Protein AF-A0A6V8KX46-F1 (afdb_monomer)

Radius of gyration: 20.37 Å; Cα contacts (8 Å, |Δi|>4): 331; chains: 1; bounding box: 52×38×57 Å

InterPro domains:
  IPR014729 Rossmann-like alpha/beta/alpha sandwich fold [G3DSA:3.40.50.620] (132-213)
  IPR015947 PUA-like superfamily [SSF88697] (14-119)
  IPR025980 ATP-sulfurylase PUA-like domain [PF14306] (19-111)
  IPR050512 Sulfate Adenylyltransferase/APS Kinase [PTHR42700] (22-182)

Structure (mmCIF, N/CA/C/O backbone):
data_AF-A0A6V8KX46-F1
#
_entry.id   AF-A0A6V8KX46-F1
#
loop_
_atom_site.group_PDB
_atom_site.id
_atom_site.type_symbol
_atom_site.label_atom_id
_atom_site.label_alt_id
_atom_site.label_comp_id
_atom_site.label_asym_id
_atom_site.label_entity_id
_atom_site.label_seq_id
_atom_site.pdbx_PDB_ins_code
_atom_site.Cartn_x
_atom_site.Cartn_y
_atom_site.Cartn_z
_atom_site.occupancy
_atom_site.B_iso_or_equiv
_atom_site.auth_seq_id
_atom_site.auth_comp_id
_atom_site.auth_asym_id
_atom_site.auth_atom_id
_atom_site.pdbx_PDB_model_num
ATOM 1 N N . MET A 1 1 ? -14.031 1.109 -13.556 1.00 29.22 1 MET A N 1
ATOM 2 C CA . MET A 1 1 ? -13.919 0.649 -14.955 1.00 29.22 1 MET A CA 1
ATOM 3 C C . MET A 1 1 ? -12.526 0.076 -15.101 1.00 29.22 1 MET A C 1
ATOM 5 O O . MET A 1 1 ? -11.571 0.821 -14.948 1.00 29.22 1 MET A O 1
ATOM 9 N N . SER A 1 2 ? -12.410 -1.247 -15.226 1.00 35.91 2 SER A N 1
ATOM 10 C CA . SER A 1 2 ? -11.119 -1.909 -15.425 1.00 35.91 2 SER A CA 1
ATOM 11 C C . SER A 1 2 ? -10.604 -1.478 -16.797 1.00 35.91 2 SER A C 1
ATOM 13 O O . SER A 1 2 ? -11.217 -1.823 -17.806 1.00 35.91 2 SER A O 1
ATOM 15 N N . ASN A 1 3 ? -9.550 -0.658 -16.841 1.00 37.56 3 ASN A N 1
ATOM 16 C CA . ASN A 1 3 ? -8.782 -0.487 -18.069 1.00 37.56 3 ASN A CA 1
ATOM 17 C C . ASN A 1 3 ? -8.161 -1.855 -18.349 1.00 37.56 3 ASN A C 1
ATOM 19 O O . ASN A 1 3 ? -7.174 -2.232 -17.721 1.00 37.56 3 ASN A O 1
ATOM 23 N N . GLY A 1 4 ? -8.836 -2.622 -19.206 1.00 45.81 4 GLY A N 1
ATOM 24 C CA . GLY A 1 4 ? -8.504 -3.983 -19.602 1.00 45.81 4 GLY A CA 1
ATOM 25 C C . GLY A 1 4 ? -7.221 -4.026 -20.416 1.00 45.81 4 GLY A C 1
ATOM 26 O O . GLY A 1 4 ? -7.241 -4.311 -21.608 1.00 45.81 4 GLY A O 1
ATOM 27 N N . TRP A 1 5 ? -6.105 -3.736 -19.760 1.00 56.47 5 TRP A N 1
ATOM 28 C CA . TRP A 1 5 ? -4.790 -4.072 -20.253 1.00 56.47 5 TRP A CA 1
ATOM 29 C C . TRP A 1 5 ? -4.598 -5.579 -20.060 1.00 56.47 5 TRP A C 1
ATOM 31 O O . TRP A 1 5 ? -4.270 -6.048 -18.968 1.00 56.47 5 TRP A O 1
ATOM 41 N N . VAL A 1 6 ? -4.811 -6.349 -21.125 1.00 57.72 6 VAL A N 1
ATOM 42 C CA . VAL A 1 6 ? -4.455 -7.771 -21.185 1.00 57.72 6 VAL A CA 1
ATOM 43 C C . VAL A 1 6 ? -3.181 -7.873 -22.014 1.00 57.72 6 VAL A C 1
ATOM 45 O O . VAL A 1 6 ? -3.217 -7.693 -23.228 1.00 57.72 6 VAL A O 1
ATOM 48 N N . LEU A 1 7 ? -2.047 -8.115 -21.354 1.00 65.06 7 LEU A N 1
ATOM 49 C CA . LEU A 1 7 ? -0.850 -8.558 -22.068 1.00 65.06 7 LEU A CA 1
ATOM 50 C C . LEU A 1 7 ? -1.070 -10.014 -22.478 1.00 65.06 7 LEU A C 1
ATOM 52 O O . LEU A 1 7 ? -1.510 -10.787 -21.624 1.00 65.06 7 LEU A O 1
ATOM 56 N N . PRO A 1 8 ? -0.772 -10.394 -23.731 1.00 73.06 8 PRO A N 1
ATOM 57 C CA . PRO A 1 8 ? -0.704 -11.799 -24.111 1.00 73.06 8 PRO A CA 1
ATOM 58 C C . PRO A 1 8 ? 0.225 -12.565 -23.161 1.00 73.06 8 PRO A C 1
ATOM 60 O O . PRO A 1 8 ? 1.258 -12.034 -22.753 1.00 73.06 8 PRO A O 1
ATOM 63 N N . ASP A 1 9 ? -0.105 -13.817 -22.839 1.00 71.38 9 ASP A N 1
ATOM 64 C CA . ASP A 1 9 ? 0.721 -14.660 -21.956 1.00 71.38 9 ASP A CA 1
ATOM 65 C C . ASP A 1 9 ? 2.167 -14.805 -22.463 1.00 71.38 9 ASP A C 1
ATOM 67 O O . ASP A 1 9 ? 3.096 -14.956 -21.673 1.00 71.38 9 ASP A O 1
ATOM 71 N N . GLU A 1 10 ? 2.363 -14.712 -23.781 1.00 72.12 10 GLU A N 1
ATOM 72 C CA . GLU A 1 10 ? 3.672 -14.702 -24.444 1.00 72.12 10 GLU A CA 1
ATOM 73 C C . GLU A 1 10 ? 4.528 -13.509 -23.994 1.00 72.12 10 GLU A C 1
ATOM 75 O O . GLU A 1 10 ? 5.682 -13.687 -23.620 1.00 72.12 10 GLU A O 1
ATOM 80 N N . VAL A 1 11 ? 3.935 -12.314 -23.906 1.00 77.44 11 VAL A N 1
ATOM 81 C CA . VAL A 1 11 ? 4.629 -11.108 -23.429 1.00 77.44 11 VAL A CA 1
ATOM 82 C C . VAL A 1 11 ? 5.050 -11.255 -21.970 1.00 77.44 11 VAL A C 1
ATOM 84 O O . VAL A 1 11 ? 6.136 -10.837 -21.587 1.00 77.44 11 VAL A O 1
ATOM 87 N N . LEU A 1 12 ? 4.205 -11.864 -21.136 1.00 79.12 12 LEU A N 1
ATOM 88 C CA . LEU A 1 12 ? 4.521 -12.074 -19.721 1.00 79.12 12 LEU A CA 1
ATOM 89 C C . LEU A 1 12 ? 5.607 -13.129 -19.510 1.00 79.12 12 LEU A C 1
ATOM 91 O O . LEU A 1 12 ? 6.319 -13.064 -18.512 1.00 79.12 12 LEU A O 1
ATOM 95 N N . ARG A 1 13 ? 5.720 -14.099 -20.422 1.00 80.06 13 ARG A N 1
ATOM 96 C CA . ARG A 1 13 ? 6.749 -15.140 -20.371 1.00 80.06 13 ARG A CA 1
ATOM 97 C C . ARG A 1 13 ? 8.140 -14.582 -20.656 1.00 80.06 13 ARG A C 1
ATOM 99 O O . ARG A 1 13 ? 9.089 -15.001 -19.999 1.00 80.06 13 ARG A O 1
ATOM 106 N N . ASP A 1 14 ? 8.236 -13.664 -21.611 1.00 85.31 14 ASP A N 1
ATOM 107 C CA . ASP A 1 14 ? 9.514 -13.108 -22.065 1.00 85.31 14 ASP A CA 1
ATOM 108 C C . ASP A 1 14 ? 9.900 -11.816 -21.321 1.00 85.31 14 ASP A C 1
ATOM 110 O O . ASP A 1 14 ? 11.019 -11.318 -21.462 1.00 85.31 14 ASP A O 1
ATOM 114 N N . ALA A 1 15 ? 8.990 -11.277 -20.505 1.00 89.81 15 ALA A N 1
ATOM 115 C CA . ALA A 1 15 ? 9.232 -10.099 -19.688 1.00 89.81 15 ALA A CA 1
ATOM 116 C C . ALA A 1 15 ? 10.314 -10.347 -18.616 1.00 89.81 15 ALA A C 1
ATOM 118 O O . ALA A 1 15 ? 10.350 -11.418 -17.998 1.00 89.81 15 ALA A O 1
ATOM 119 N N . PRO A 1 16 ? 11.161 -9.344 -18.31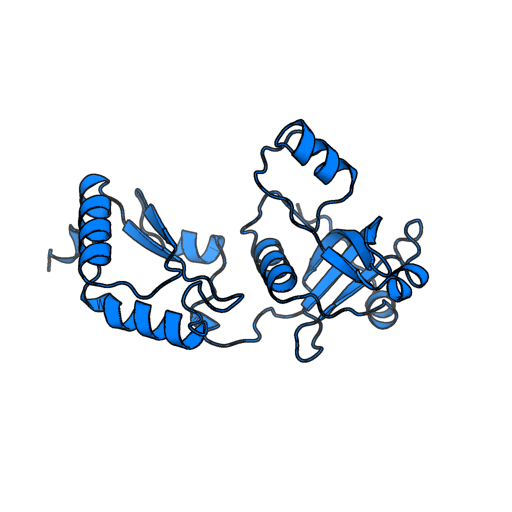3 1.00 94.38 16 PRO A N 1
ATOM 120 C CA . PRO A 1 16 ? 12.062 -9.418 -17.171 1.00 94.38 16 PRO A CA 1
ATOM 121 C C . PRO A 1 16 ? 11.279 -9.645 -15.871 1.00 94.38 16 PRO A C 1
ATOM 123 O O . PRO A 1 16 ? 10.188 -9.102 -15.678 1.00 94.38 16 PRO A O 1
ATOM 126 N N . ALA A 1 17 ? 11.865 -10.419 -14.958 1.00 94.25 17 ALA A N 1
ATOM 127 C CA . ALA A 1 17 ? 11.306 -10.690 -13.640 1.00 94.25 17 ALA A CA 1
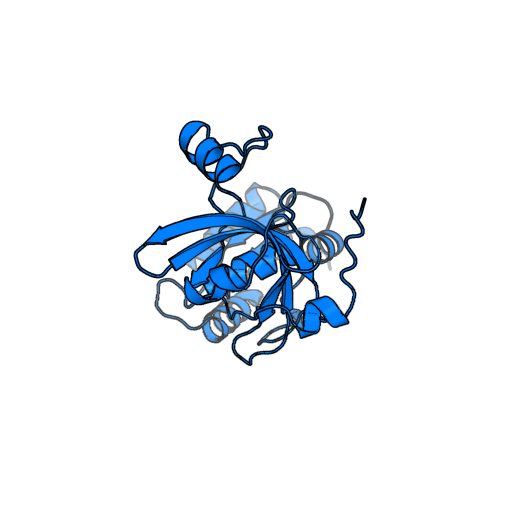ATOM 128 C C . ALA A 1 17 ? 12.178 -10.084 -12.534 1.00 94.25 17 ALA A C 1
ATOM 130 O O . ALA A 1 17 ? 13.407 -10.105 -12.604 1.00 94.25 17 ALA A O 1
ATOM 131 N N . TYR A 1 18 ? 11.534 -9.567 -11.491 1.00 96.56 18 TYR A N 1
ATOM 132 C CA . TYR A 1 18 ? 12.192 -8.990 -10.325 1.00 96.56 18 TYR A CA 1
ATOM 133 C C . TYR A 1 18 ? 11.477 -9.409 -9.041 1.00 96.56 18 TYR A C 1
ATOM 135 O O . TYR A 1 18 ? 10.248 -9.458 -8.988 1.00 96.56 18 TYR A O 1
ATOM 143 N N . THR A 1 19 ? 12.247 -9.695 -7.995 1.00 95.62 19 THR A N 1
ATOM 144 C CA . THR A 1 19 ? 11.736 -9.868 -6.631 1.00 95.62 19 THR A CA 1
ATOM 145 C C . THR A 1 19 ? 11.939 -8.554 -5.872 1.00 95.62 19 THR A C 1
ATOM 147 O O . THR A 1 19 ? 13.088 -8.199 -5.587 1.00 95.62 19 THR A O 1
ATOM 150 N N . PRO A 1 20 ? 10.870 -7.799 -5.556 1.00 95.25 20 PRO A N 1
ATOM 151 C CA . PRO A 1 20 ? 10.993 -6.547 -4.819 1.00 95.25 20 PRO A CA 1
ATOM 152 C C . PRO A 1 20 ? 11.462 -6.753 -3.377 1.00 95.25 20 PRO A C 1
ATOM 154 O O . PRO A 1 20 ? 11.395 -7.848 -2.816 1.00 95.25 20 PRO A O 1
ATOM 157 N N . ARG A 1 21 ? 11.920 -5.671 -2.743 1.00 93.38 21 ARG A N 1
ATOM 158 C CA . ARG A 1 21 ? 12.240 -5.673 -1.307 1.00 93.38 21 ARG A CA 1
ATOM 159 C C . ARG A 1 21 ? 10.968 -5.858 -0.478 1.00 93.38 21 ARG A C 1
ATOM 161 O O . ARG A 1 21 ? 9.874 -5.566 -0.950 1.00 93.38 21 ARG A O 1
ATOM 168 N N . ALA A 1 22 ? 11.109 -6.279 0.780 1.00 89.56 22 ALA A N 1
ATOM 169 C CA . ALA A 1 22 ? 9.971 -6.587 1.652 1.00 89.56 22 ALA A CA 1
ATOM 170 C C . ALA A 1 22 ? 8.945 -5.440 1.748 1.00 89.56 22 ALA A C 1
ATOM 172 O O . ALA A 1 22 ? 7.747 -5.673 1.592 1.00 89.56 22 ALA A O 1
ATOM 173 N N . TYR A 1 23 ? 9.396 -4.194 1.913 1.00 90.69 23 TYR A N 1
ATOM 174 C CA . TYR A 1 23 ? 8.490 -3.043 1.923 1.00 90.69 23 TYR A CA 1
ATOM 175 C C . TYR A 1 23 ? 7.847 -2.752 0.550 1.00 90.69 23 TYR A C 1
ATOM 177 O O . TYR A 1 23 ? 6.684 -2.367 0.499 1.00 90.69 23 TYR A O 1
ATOM 185 N N . GLU A 1 24 ? 8.553 -2.981 -0.564 1.00 95.44 24 GLU A N 1
ATOM 186 C CA . GLU A 1 24 ? 8.010 -2.798 -1.923 1.00 95.44 24 GLU A CA 1
ATOM 187 C C . GLU A 1 24 ? 6.965 -3.875 -2.244 1.00 95.44 24 GLU A C 1
ATOM 189 O O . GLU A 1 24 ? 5.957 -3.598 -2.891 1.00 95.44 24 GLU A O 1
ATOM 194 N N . LEU A 1 25 ? 7.175 -5.101 -1.754 1.00 92.75 25 LEU A N 1
ATOM 195 C CA . LEU A 1 25 ? 6.182 -6.174 -1.788 1.00 92.75 25 LEU A CA 1
ATOM 196 C C . LEU A 1 25 ? 4.954 -5.831 -0.937 1.00 92.75 25 LEU A C 1
ATOM 198 O O . LEU A 1 25 ? 3.830 -6.095 -1.355 1.00 92.75 25 LEU A O 1
ATOM 202 N N . ALA A 1 26 ? 5.138 -5.205 0.226 1.00 91.69 26 ALA A N 1
ATOM 203 C CA . ALA A 1 26 ? 4.019 -4.740 1.040 1.00 91.69 26 ALA A CA 1
ATOM 204 C C . ALA A 1 26 ? 3.216 -3.635 0.337 1.00 91.69 26 ALA A C 1
ATOM 206 O O . ALA A 1 26 ? 1.986 -3.691 0.316 1.00 91.69 26 ALA A O 1
ATOM 207 N N . ASP A 1 27 ? 3.890 -2.674 -0.299 1.00 95.62 27 ASP A N 1
ATOM 208 C CA . ASP A 1 27 ? 3.236 -1.662 -1.133 1.00 95.62 27 ASP A CA 1
ATOM 209 C C . ASP A 1 27 ? 2.494 -2.300 -2.315 1.00 95.62 27 ASP A C 1
ATOM 211 O O . ASP A 1 27 ? 1.353 -1.928 -2.602 1.00 95.62 27 ASP A O 1
ATOM 215 N N . LEU A 1 28 ? 3.086 -3.316 -2.954 1.00 94.94 28 LEU A N 1
ATOM 216 C CA . LEU A 1 28 ? 2.425 -4.106 -3.990 1.00 94.94 28 LEU A CA 1
ATOM 217 C C . LEU A 1 28 ? 1.145 -4.774 -3.463 1.00 94.94 28 LEU A C 1
ATOM 219 O O . LEU A 1 28 ? 0.101 -4.684 -4.107 1.00 94.94 28 LEU A O 1
ATOM 223 N N . GLU A 1 29 ? 1.180 -5.411 -2.290 1.00 92.06 29 GLU A N 1
ATOM 224 C CA . GLU A 1 29 ? -0.011 -6.004 -1.664 1.00 92.06 29 GLU A CA 1
ATOM 225 C C . GLU A 1 29 ? -1.106 -4.953 -1.389 1.00 92.06 29 GLU A C 1
ATOM 227 O O . GLU A 1 29 ? -2.297 -5.209 -1.606 1.00 92.06 29 GLU A O 1
ATOM 232 N N . LEU A 1 30 ? -0.727 -3.750 -0.946 1.00 93.94 30 LEU A N 1
ATOM 233 C CA . LEU A 1 30 ? -1.660 -2.654 -0.664 1.00 93.94 30 LEU A CA 1
ATOM 234 C C . LEU A 1 30 ? -2.264 -2.045 -1.939 1.00 93.94 30 LEU A C 1
ATOM 236 O O . LEU A 1 30 ? -3.460 -1.736 -1.956 1.00 93.94 30 LEU A O 1
ATOM 240 N N . LEU A 1 31 ? -1.491 -1.949 -3.024 1.00 95.56 31 LEU A N 1
ATOM 241 C CA . LEU A 1 31 ? -1.998 -1.604 -4.357 1.00 95.56 31 LEU A CA 1
ATOM 242 C C . LEU A 1 31 ? -3.003 -2.655 -4.842 1.00 95.56 31 LEU A C 1
ATOM 244 O O . LEU A 1 31 ? -4.145 -2.336 -5.172 1.00 95.56 31 LEU A O 1
ATOM 248 N N . LEU A 1 32 ? -2.606 -3.928 -4.823 1.00 92.94 32 LEU A N 1
ATOM 249 C CA . LEU A 1 32 ? -3.396 -5.037 -5.358 1.00 92.94 32 LEU A CA 1
ATOM 250 C C . LEU A 1 32 ? -4.655 -5.366 -4.541 1.00 92.94 32 LEU A C 1
ATOM 252 O O . LEU A 1 32 ? -5.563 -6.023 -5.057 1.00 92.94 32 LEU A O 1
ATOM 256 N N . SER A 1 33 ? -4.697 -4.985 -3.264 1.00 92.00 33 SER A N 1
ATOM 257 C CA . SER A 1 33 ? -5.885 -5.111 -2.411 1.00 92.00 33 SER A CA 1
ATOM 258 C C . SER A 1 33 ? -6.821 -3.904 -2.510 1.00 92.00 33 SER A C 1
ATOM 260 O O . SER A 1 33 ? -7.937 -3.971 -2.006 1.00 92.00 33 SER A O 1
ATOM 262 N N . GLY A 1 34 ? -6.392 -2.806 -3.142 1.00 93.25 34 GLY A N 1
ATOM 263 C CA . GLY A 1 34 ? -7.147 -1.554 -3.205 1.00 93.25 34 GLY A CA 1
ATOM 264 C C . GLY A 1 34 ? -7.035 -0.693 -1.943 1.00 93.25 34 GLY A C 1
ATOM 265 O O . GLY A 1 34 ? -7.724 0.325 -1.838 1.00 93.25 34 GLY A O 1
ATOM 266 N N . ALA A 1 35 ? -6.161 -1.045 -0.994 1.00 93.81 35 ALA A N 1
ATOM 267 C CA . ALA A 1 35 ? -5.904 -0.233 0.198 1.00 93.81 35 ALA A CA 1
ATOM 268 C C . ALA A 1 35 ? -5.326 1.147 -0.151 1.00 93.81 35 ALA A C 1
ATOM 270 O O . ALA A 1 35 ? -5.569 2.111 0.572 1.00 93.81 35 ALA A O 1
ATOM 271 N N . TYR A 1 36 ? -4.627 1.247 -1.285 1.00 95.94 36 TYR A N 1
ATOM 272 C CA . TYR A 1 36 ? -4.084 2.497 -1.813 1.00 95.94 36 TYR A CA 1
ATOM 273 C C . TYR A 1 36 ? -4.975 3.216 -2.833 1.00 95.94 36 TYR A C 1
ATOM 275 O O . TYR A 1 36 ? -4.512 4.146 -3.486 1.00 95.94 36 TYR A O 1
ATOM 283 N N . THR A 1 37 ? -6.257 2.854 -2.956 1.00 93.94 37 THR A N 1
ATOM 28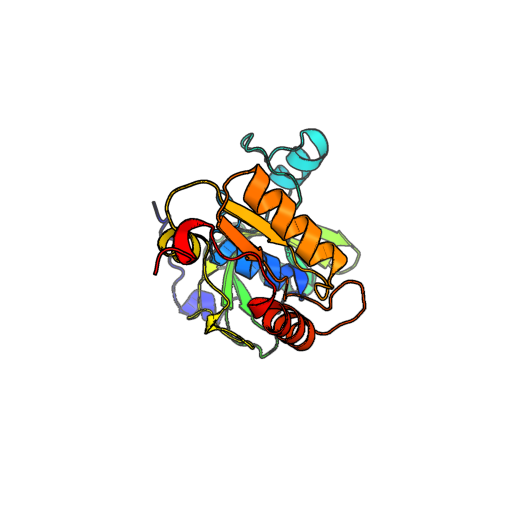4 C CA . THR A 1 37 ? -7.203 3.585 -3.823 1.00 93.94 37 THR A CA 1
ATOM 285 C C . THR A 1 37 ? -7.120 5.101 -3.548 1.00 93.94 37 THR A C 1
ATOM 287 O O . THR A 1 37 ? -7.248 5.503 -2.388 1.00 93.94 37 THR A O 1
ATOM 290 N N . PRO A 1 38 ? -6.920 5.956 -4.575 1.00 94.38 38 PRO A N 1
ATOM 291 C CA . PRO A 1 38 ? -7.123 5.694 -6.008 1.00 94.38 38 PRO A CA 1
ATOM 292 C C . PRO A 1 38 ? -5.901 5.196 -6.800 1.00 94.38 38 PRO A C 1
ATOM 294 O O . PRO A 1 38 ? -6.011 5.054 -8.016 1.00 94.38 38 PRO A O 1
ATOM 297 N N . LEU A 1 39 ? -4.755 4.936 -6.165 1.00 96.81 39 LEU A N 1
ATOM 298 C CA . LEU A 1 39 ? -3.568 4.460 -6.875 1.00 96.81 39 LEU A CA 1
ATOM 299 C C . LEU A 1 39 ? -3.830 3.127 -7.580 1.00 96.81 39 LEU A C 1
ATOM 301 O O . LEU A 1 39 ? -4.432 2.209 -7.023 1.00 96.81 39 LEU A O 1
ATOM 305 N N . THR A 1 40 ? -3.322 3.025 -8.806 1.00 95.25 40 THR A N 1
ATOM 306 C CA . THR A 1 40 ? -3.410 1.819 -9.645 1.00 95.25 40 THR A CA 1
ATOM 307 C C . THR A 1 40 ? -2.044 1.203 -9.933 1.00 95.25 40 THR A C 1
ATOM 309 O O . THR A 1 40 ? -1.958 0.198 -10.633 1.00 95.25 40 THR A O 1
ATOM 312 N N . GLY A 1 41 ? -0.969 1.774 -9.388 1.00 97.12 41 GLY A N 1
ATOM 313 C CA . GLY A 1 41 ? 0.385 1.281 -9.573 1.00 97.12 41 GLY A CA 1
ATOM 314 C C . GLY A 1 41 ? 1.434 2.114 -8.843 1.00 97.12 41 GLY A C 1
ATOM 315 O O . GLY A 1 41 ? 1.097 2.937 -7.989 1.00 97.12 41 GLY A O 1
ATOM 316 N N . PHE A 1 42 ? 2.701 1.879 -9.175 1.00 98.38 42 PHE A N 1
ATOM 317 C CA . PHE A 1 42 ? 3.830 2.614 -8.607 1.00 98.38 42 PHE A CA 1
ATOM 318 C C . PHE A 1 42 ? 3.954 3.997 -9.251 1.00 98.38 42 PHE A C 1
ATOM 320 O O . PHE A 1 42 ? 3.781 4.147 -10.463 1.00 98.38 42 PHE A O 1
ATOM 327 N N . LEU A 1 43 ? 4.258 5.006 -8.434 1.00 98.25 43 LEU A N 1
ATOM 328 C CA . LEU A 1 43 ? 4.310 6.404 -8.858 1.00 98.25 43 LEU A CA 1
ATOM 329 C C . LEU A 1 43 ? 5.505 6.670 -9.781 1.00 98.25 43 LEU A C 1
ATOM 331 O O . LEU A 1 43 ? 6.626 6.265 -9.479 1.00 98.25 43 LEU A O 1
ATOM 335 N N . GLY A 1 44 ? 5.271 7.406 -10.870 1.00 97.81 44 GLY A N 1
ATOM 336 C CA . GLY A 1 44 ? 6.325 7.910 -11.757 1.00 97.81 44 GLY A CA 1
ATOM 337 C C . GLY A 1 44 ? 6.937 9.231 -11.278 1.00 97.81 44 GLY A C 1
ATOM 338 O O . GLY A 1 44 ? 6.500 9.833 -10.294 1.00 97.81 44 GLY A O 1
ATOM 339 N N . ARG A 1 45 ? 7.937 9.746 -12.004 1.00 97.44 45 ARG A N 1
ATOM 340 C CA . ARG A 1 45 ? 8.657 10.982 -11.639 1.00 97.44 45 ARG A CA 1
ATOM 341 C C . ARG A 1 45 ? 7.762 12.208 -11.511 1.00 97.44 45 ARG A C 1
ATOM 343 O O . ARG A 1 45 ? 8.027 13.054 -10.653 1.00 97.44 45 ARG A O 1
ATOM 350 N N . ALA A 1 46 ? 6.754 12.334 -12.375 1.00 97.06 46 ALA A N 1
ATOM 351 C CA . ALA A 1 46 ? 5.834 13.472 -12.370 1.00 97.06 46 ALA A CA 1
ATOM 352 C C . ALA A 1 46 ? 5.069 13.539 -11.040 1.00 97.06 46 ALA A C 1
ATOM 354 O O . ALA A 1 46 ? 5.118 14.561 -10.351 1.00 97.06 46 ALA A O 1
ATOM 355 N N . ASP A 1 47 ? 4.488 12.411 -10.622 1.00 97.94 47 ASP A N 1
ATOM 356 C CA . ASP A 1 47 ? 3.797 12.279 -9.340 1.00 97.94 47 ASP A CA 1
ATOM 357 C C . ASP A 1 47 ? 4.728 12.512 -8.158 1.00 97.94 47 ASP A C 1
ATOM 359 O O . ASP A 1 47 ? 4.374 13.239 -7.234 1.00 97.94 47 ASP A O 1
ATOM 363 N N . LEU A 1 48 ? 5.941 11.956 -8.188 1.00 97.44 48 LEU A N 1
ATOM 364 C CA . LEU A 1 48 ? 6.914 12.152 -7.112 1.00 97.44 48 LEU A CA 1
ATOM 365 C C . LEU A 1 48 ? 7.323 13.625 -6.976 1.00 97.44 48 LEU A C 1
ATOM 367 O O . LEU A 1 48 ? 7.358 14.165 -5.870 1.00 97.44 48 LEU A O 1
ATOM 371 N N . THR A 1 49 ? 7.560 14.306 -8.098 1.00 97.25 49 THR A N 1
ATOM 372 C CA . THR A 1 49 ? 7.890 15.739 -8.120 1.00 97.25 49 THR A CA 1
ATOM 373 C C . THR A 1 49 ? 6.729 16.580 -7.593 1.00 97.25 49 THR A C 1
ATOM 375 O O . THR A 1 49 ? 6.923 17.486 -6.775 1.00 97.25 49 THR A O 1
ATOM 378 N N . ALA A 1 50 ? 5.510 16.276 -8.040 1.00 97.38 50 ALA A N 1
ATOM 379 C CA . ALA A 1 50 ? 4.292 16.914 -7.566 1.00 97.38 50 ALA A CA 1
ATOM 380 C C . ALA A 1 50 ? 4.106 16.719 -6.056 1.00 97.38 50 ALA A C 1
ATOM 382 O O . ALA A 1 50 ? 3.842 17.693 -5.345 1.00 97.38 50 ALA A O 1
ATOM 383 N N . LEU A 1 51 ? 4.318 15.496 -5.570 1.00 96.69 51 LEU A N 1
ATOM 384 C CA . LEU A 1 51 ? 4.147 15.106 -4.179 1.00 96.69 51 LEU A CA 1
ATOM 385 C C . LEU A 1 51 ? 5.116 15.861 -3.272 1.00 96.69 51 LEU A C 1
ATOM 387 O O . LEU A 1 51 ? 4.683 16.473 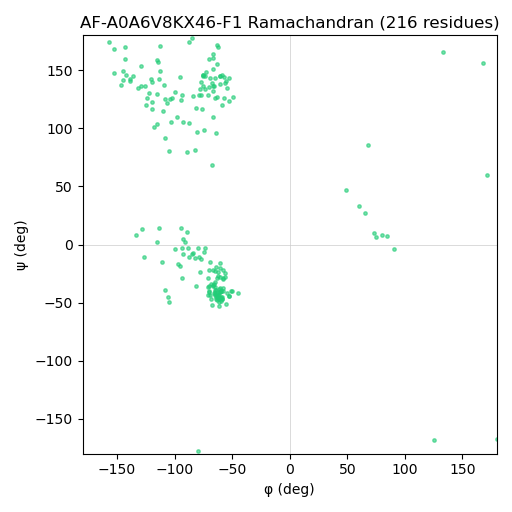-2.298 1.00 96.69 51 LEU A O 1
ATOM 391 N N . THR A 1 52 ? 6.401 15.918 -3.630 1.00 95.69 52 THR A N 1
ATOM 392 C CA . THR A 1 52 ? 7.405 16.681 -2.872 1.00 95.69 52 THR A CA 1
ATOM 393 C C . THR A 1 52 ? 7.086 18.175 -2.827 1.00 95.69 52 THR A C 1
ATOM 395 O O . THR A 1 52 ? 7.292 18.820 -1.802 1.00 95.69 52 THR A O 1
ATOM 398 N N . ARG A 1 53 ? 6.576 18.750 -3.924 1.00 96.31 53 ARG A N 1
ATOM 399 C CA . ARG A 1 53 ? 6.299 20.193 -4.001 1.00 96.31 53 ARG A CA 1
ATOM 400 C C . ARG A 1 53 ? 4.975 20.607 -3.365 1.00 96.31 53 ARG A C 1
ATOM 402 O O . ARG A 1 53 ? 4.873 21.727 -2.872 1.00 96.31 53 ARG A O 1
ATOM 409 N N . ARG A 1 54 ? 3.942 19.771 -3.476 1.00 96.25 54 ARG A N 1
ATOM 410 C CA . ARG A 1 54 ? 2.538 20.150 -3.229 1.00 96.25 54 ARG A CA 1
ATOM 411 C C . ARG A 1 54 ? 1.821 19.244 -2.226 1.00 96.25 54 ARG A C 1
ATOM 413 O O . ARG A 1 54 ? 0.704 19.576 -1.838 1.00 96.25 54 ARG A O 1
ATOM 420 N N . GLY A 1 55 ? 2.407 18.108 -1.837 1.00 94.88 55 GLY A N 1
ATOM 421 C CA . GLY A 1 55 ? 1.724 17.078 -1.041 1.00 94.88 55 GLY A CA 1
ATOM 422 C C . GLY A 1 55 ? 0.556 16.418 -1.788 1.00 94.88 55 GLY A C 1
ATOM 423 O O . GLY A 1 55 ? -0.439 16.027 -1.178 1.00 94.88 55 GLY A O 1
ATOM 424 N N . ARG A 1 56 ? 0.620 16.401 -3.124 1.00 97.19 56 ARG A N 1
ATOM 425 C CA . ARG A 1 56 ? -0.423 15.910 -4.035 1.00 97.19 56 ARG A CA 1
ATOM 426 C C . ARG A 1 56 ? 0.223 15.245 -5.242 1.00 97.19 56 ARG A C 1
ATOM 428 O O . ARG A 1 56 ? 1.296 15.685 -5.649 1.00 97.19 56 ARG A O 1
ATOM 435 N N . LEU A 1 57 ? -0.450 14.254 -5.815 1.00 97.38 57 LEU A N 1
ATOM 436 C CA . LEU A 1 57 ? -0.069 13.648 -7.093 1.00 97.38 57 LEU A CA 1
ATOM 437 C C . LEU A 1 57 ? -0.155 14.672 -8.232 1.00 97.38 57 LEU A C 1
ATOM 439 O O . LEU A 1 57 ? -0.629 15.801 -8.035 1.00 97.38 57 LEU A O 1
ATOM 443 N N . ASP A 1 58 ? 0.325 14.308 -9.420 1.00 96.81 58 ASP A N 1
ATOM 444 C CA . ASP A 1 58 ? 0.350 15.249 -10.539 1.00 96.81 58 ASP A CA 1
ATOM 445 C C . ASP A 1 58 ? -1.060 15.662 -10.993 1.00 96.81 58 ASP A C 1
ATOM 447 O O . ASP A 1 58 ? -1.298 16.829 -11.309 1.00 96.81 58 ASP A O 1
ATOM 451 N N . ASP A 1 59 ? -2.025 14.750 -10.869 1.00 95.69 59 ASP A N 1
ATOM 452 C CA . ASP A 1 59 ? -3.451 14.983 -11.126 1.00 95.69 59 ASP A CA 1
ATOM 453 C C . ASP A 1 59 ? -4.173 15.815 -10.038 1.00 95.69 59 ASP A C 1
ATOM 455 O O . ASP A 1 59 ? -5.357 16.132 -10.165 1.00 95.69 59 ASP A O 1
ATOM 459 N N . GLY A 1 60 ? -3.473 16.190 -8.959 1.00 96.00 60 GLY A N 1
ATOM 460 C CA . GLY A 1 60 ? -4.009 16.961 -7.836 1.00 96.00 60 GLY A CA 1
ATOM 461 C C . GLY A 1 60 ? -4.597 16.131 -6.688 1.00 96.00 60 GLY A C 1
ATOM 462 O O . GLY A 1 60 ? -4.956 16.709 -5.648 1.00 96.00 60 GLY A O 1
ATOM 463 N N . THR A 1 61 ? -4.653 14.803 -6.814 1.00 96.44 61 THR A N 1
ATOM 464 C CA . THR A 1 61 ? -5.104 13.893 -5.755 1.00 96.44 61 THR A CA 1
ATOM 465 C C . THR A 1 61 ? -4.257 14.086 -4.488 1.00 96.44 61 THR A C 1
ATOM 467 O O . THR A 1 61 ? -3.026 14.022 -4.557 1.00 96.44 61 THR A O 1
ATOM 470 N N . PRO A 1 62 ? -4.863 14.343 -3.309 1.00 95.75 62 PRO A N 1
ATOM 471 C CA . PRO A 1 62 ? -4.114 14.389 -2.060 1.00 95.75 62 PRO A CA 1
ATOM 472 C C . PRO A 1 62 ? -3.544 13.014 -1.728 1.00 95.75 62 PRO A C 1
ATOM 474 O O . PRO A 1 62 ? -4.284 12.036 -1.639 1.00 95.75 62 PRO A O 1
ATOM 477 N N . TRP A 1 63 ? -2.235 12.959 -1.505 1.00 96.25 63 TRP A N 1
ATOM 478 C CA . TRP A 1 63 ? -1.531 11.729 -1.180 1.00 96.25 63 TRP A CA 1
ATOM 479 C C . TRP A 1 63 ? -0.367 12.044 -0.232 1.00 96.25 63 TRP A C 1
ATOM 481 O O . TRP A 1 63 ? 0.283 13.069 -0.426 1.00 96.25 63 TRP A O 1
ATOM 491 N N . PRO A 1 64 ? -0.118 11.248 0.823 1.00 91.75 64 PRO A N 1
ATOM 492 C CA . PRO A 1 64 ? 0.810 11.658 1.876 1.00 91.75 64 PRO A CA 1
ATOM 493 C C . PRO A 1 64 ? 2.254 11.175 1.681 1.00 91.75 64 PRO A C 1
ATOM 495 O O . PRO A 1 64 ? 3.167 11.824 2.185 1.00 91.75 64 PRO A O 1
ATOM 498 N N . VAL A 1 65 ? 2.476 10.038 1.008 1.00 94.06 65 VAL A N 1
ATOM 499 C CA . VAL A 1 65 ? 3.783 9.352 0.982 1.00 94.06 65 VAL A CA 1
ATOM 500 C C . VAL A 1 65 ? 4.088 8.737 -0.386 1.00 94.06 65 VAL A C 1
ATOM 502 O O . VAL A 1 65 ? 3.166 8.297 -1.063 1.00 94.06 65 VAL A O 1
ATOM 505 N N . PRO A 1 66 ? 5.351 8.696 -0.834 1.00 95.94 66 PRO A N 1
ATOM 506 C CA . PRO A 1 66 ? 5.691 8.075 -2.111 1.00 95.94 66 PRO A CA 1
ATOM 507 C C . PRO A 1 66 ? 5.471 6.556 -2.063 1.00 95.94 66 PRO A C 1
ATOM 509 O O . PRO A 1 66 ? 5.821 5.920 -1.075 1.00 95.94 66 PRO A O 1
ATOM 512 N N . VAL A 1 67 ? 4.929 5.990 -3.146 1.00 97.62 67 VAL A N 1
ATOM 513 C CA . VAL A 1 67 ? 4.797 4.539 -3.366 1.00 97.62 67 VAL A CA 1
ATOM 514 C C . VAL A 1 67 ? 5.618 4.199 -4.604 1.00 97.62 67 VAL A C 1
ATOM 516 O O . VAL A 1 67 ? 5.207 4.505 -5.725 1.00 97.62 67 VAL A O 1
ATOM 519 N N . THR A 1 68 ? 6.815 3.653 -4.408 1.00 97.25 68 THR A N 1
ATOM 520 C CA . THR A 1 68 ? 7.821 3.498 -5.467 1.00 97.25 68 THR A CA 1
ATOM 521 C C . THR A 1 68 ? 8.356 2.079 -5.538 1.00 97.25 68 THR A C 1
ATOM 523 O O . THR A 1 68 ? 8.384 1.356 -4.547 1.00 97.25 68 THR A O 1
ATOM 526 N N . LEU A 1 69 ? 8.818 1.704 -6.728 1.00 98.31 69 LEU A N 1
ATOM 527 C CA . LEU A 1 69 ? 9.523 0.457 -6.975 1.00 98.31 69 LEU A CA 1
ATOM 528 C C . LEU A 1 69 ? 10.893 0.781 -7.564 1.00 98.31 69 LEU A C 1
ATOM 530 O O . LEU A 1 69 ? 10.989 1.562 -8.508 1.00 98.31 69 LEU A O 1
ATOM 534 N N . GLU A 1 70 ? 11.951 0.196 -7.011 1.00 97.56 70 GLU A N 1
ATOM 535 C CA . GLU A 1 70 ? 13.312 0.326 -7.526 1.00 97.56 70 GLU A CA 1
ATOM 536 C C . GLU A 1 70 ? 13.837 -1.024 -8.011 1.00 97.56 70 GLU A C 1
ATOM 538 O O . GLU A 1 70 ? 13.857 -2.003 -7.262 1.00 97.56 70 GLU A O 1
ATOM 543 N N . ILE A 1 71 ? 14.354 -1.052 -9.233 1.00 97.56 71 ILE A N 1
ATOM 544 C CA . ILE A 1 71 ? 14.939 -2.232 -9.863 1.00 97.56 71 ILE A CA 1
ATOM 545 C C . ILE A 1 71 ? 16.443 -2.044 -10.109 1.00 97.56 71 ILE A C 1
ATOM 547 O O . ILE A 1 71 ? 16.933 -0.909 -10.165 1.00 97.56 71 ILE A O 1
ATOM 551 N N . PRO A 1 72 ? 17.210 -3.137 -10.236 1.00 97.00 72 PRO A N 1
ATOM 552 C CA . PRO A 1 72 ? 18.576 -3.089 -10.744 1.00 97.00 72 PRO A CA 1
ATOM 553 C C . PRO A 1 72 ? 18.651 -2.535 -12.176 1.00 97.00 72 PRO A C 1
ATOM 555 O O . PRO A 1 72 ? 17.754 -2.766 -12.989 1.00 97.00 72 PRO A O 1
ATOM 558 N N . GLY A 1 73 ? 19.718 -1.797 -12.489 1.00 95.00 73 GLY A N 1
ATOM 559 C CA . GLY A 1 73 ? 19.880 -1.134 -13.788 1.00 95.00 73 GLY A CA 1
ATOM 560 C C . GLY A 1 73 ? 19.959 -2.091 -14.979 1.00 95.00 73 GLY A C 1
ATOM 561 O O . GLY A 1 73 ? 19.508 -1.746 -16.067 1.00 95.00 73 GLY A O 1
ATOM 562 N N . GLU A 1 74 ? 20.453 -3.310 -14.776 1.00 94.00 74 GLU A N 1
ATOM 563 C CA . GLU A 1 74 ? 20.504 -4.354 -15.800 1.00 94.00 74 GLU A CA 1
ATOM 564 C C . GLU A 1 74 ? 19.120 -4.745 -16.337 1.00 94.00 74 GLU A C 1
ATOM 566 O O . GLU A 1 74 ? 19.006 -5.121 -17.501 1.00 94.00 74 GLU A O 1
ATOM 571 N N . LEU A 1 75 ? 18.061 -4.597 -15.531 1.00 94.19 75 LEU A N 1
ATOM 572 C CA . LEU A 1 75 ? 16.692 -4.892 -15.961 1.00 94.19 75 LEU A CA 1
ATOM 573 C C . LEU A 1 75 ? 16.101 -3.785 -16.838 1.00 94.19 75 LEU A C 1
ATOM 575 O O . LEU A 1 75 ? 15.214 -4.056 -17.641 1.00 94.19 75 LEU A O 1
ATOM 579 N N . VAL A 1 76 ? 16.606 -2.551 -16.730 1.00 92.69 76 VAL A N 1
ATOM 580 C CA . VAL A 1 76 ? 16.120 -1.416 -17.531 1.00 92.69 76 VAL A CA 1
ATOM 581 C C . VAL A 1 76 ? 16.440 -1.612 -19.009 1.00 92.69 76 VAL A C 1
ATOM 583 O O . VAL A 1 76 ? 15.631 -1.256 -19.857 1.00 92.69 76 VAL A O 1
ATOM 586 N N . GLY A 1 77 ? 17.585 -2.223 -19.329 1.00 87.25 77 GLY A N 1
ATOM 587 C CA . GLY A 1 77 ? 17.979 -2.489 -20.716 1.00 87.25 77 GLY A CA 1
ATOM 588 C C . GLY A 1 77 ? 17.053 -3.461 -21.457 1.00 87.25 77 GLY A C 1
ATOM 589 O O . GLY A 1 77 ? 17.062 -3.474 -22.683 1.00 87.25 77 GLY A O 1
ATOM 590 N N . GLY A 1 78 ? 16.260 -4.254 -20.729 1.00 86.62 78 GLY A N 1
ATOM 591 C CA . GLY A 1 78 ? 15.253 -5.156 -21.292 1.00 86.62 78 GLY A CA 1
ATOM 592 C C . GLY A 1 78 ? 13.859 -4.539 -21.438 1.00 86.62 78 GLY A C 1
ATOM 593 O O . GLY A 1 78 ? 12.943 -5.249 -21.838 1.00 86.62 78 GLY A O 1
ATOM 594 N N . LEU A 1 79 ? 13.681 -3.258 -21.088 1.00 92.19 79 LEU A N 1
ATOM 595 C CA . LEU A 1 79 ? 12.399 -2.558 -21.149 1.00 92.19 79 LEU A CA 1
ATOM 596 C C . LEU A 1 79 ? 12.392 -1.528 -22.286 1.00 92.19 79 LEU A C 1
ATOM 598 O O . LEU A 1 79 ? 13.207 -0.607 -22.314 1.00 92.19 79 LEU A O 1
ATOM 602 N N . GLU A 1 80 ? 11.413 -1.627 -23.182 1.00 92.75 80 GLU A N 1
ATOM 603 C CA . GLU A 1 80 ? 11.171 -0.651 -24.252 1.00 92.75 80 GLU A CA 1
ATOM 604 C C . GLU A 1 80 ? 9.905 0.165 -23.953 1.00 92.75 80 GLU A C 1
ATOM 606 O O . GLU A 1 80 ? 8.803 -0.223 -24.329 1.00 92.75 80 GLU A O 1
ATOM 611 N N . LEU A 1 81 ? 10.038 1.316 -23.284 1.00 91.75 81 LEU A N 1
ATOM 612 C CA . LEU A 1 81 ? 8.895 2.105 -22.777 1.00 91.75 81 LEU A CA 1
ATOM 613 C C . LEU A 1 81 ? 7.885 2.545 -23.856 1.00 91.75 81 LEU A C 1
ATOM 615 O O . LEU A 1 81 ? 6.687 2.666 -23.574 1.00 91.75 81 LEU A O 1
ATOM 619 N N . ASP A 1 82 ? 8.351 2.747 -25.088 1.00 91.50 82 ASP A N 1
ATOM 620 C CA . ASP A 1 82 ? 7.516 3.131 -26.233 1.00 91.50 82 ASP A CA 1
ATOM 621 C C . ASP A 1 82 ? 6.738 1.946 -26.832 1.00 91.50 82 ASP A C 1
ATOM 623 O O . ASP A 1 82 ? 5.827 2.139 -27.640 1.00 91.50 82 ASP A O 1
ATOM 627 N N . ASN A 1 83 ? 7.065 0.718 -26.423 1.00 89.88 83 ASN A N 1
ATOM 628 C CA . ASN A 1 83 ? 6.496 -0.516 -26.938 1.00 89.88 83 ASN A CA 1
ATOM 629 C C . ASN A 1 83 ? 5.705 -1.252 -25.837 1.00 89.88 83 ASN A C 1
ATOM 631 O O . ASN A 1 83 ? 6.291 -1.907 -24.973 1.00 89.88 83 ASN A O 1
ATOM 635 N N . PRO A 1 84 ? 4.358 -1.208 -25.862 1.00 84.94 84 PRO A N 1
ATOM 636 C CA . PRO A 1 84 ? 3.513 -1.861 -24.858 1.00 84.94 84 PRO A CA 1
ATOM 637 C C . PRO A 1 84 ? 3.755 -3.367 -24.691 1.00 84.94 84 PRO A C 1
ATOM 639 O O . PRO A 1 84 ? 3.462 -3.914 -23.631 1.00 84.94 84 PRO A O 1
ATOM 642 N N . LEU A 1 85 ? 4.279 -4.042 -25.720 1.00 85.19 85 LEU A N 1
ATOM 643 C CA . LEU A 1 85 ? 4.591 -5.473 -25.673 1.00 85.19 85 LEU A CA 1
ATOM 644 C C . LEU A 1 85 ? 5.949 -5.770 -25.017 1.00 85.19 85 LEU A C 1
ATOM 646 O O . LEU A 1 85 ? 6.216 -6.921 -24.704 1.00 85.19 85 LEU A O 1
ATOM 650 N N . HIS A 1 86 ? 6.792 -4.760 -24.791 1.00 88.19 86 HIS A N 1
ATOM 651 C CA . HIS A 1 86 ? 8.163 -4.922 -24.286 1.00 88.19 86 HIS A CA 1
ATOM 652 C C . HIS A 1 86 ? 8.473 -4.047 -23.062 1.00 88.19 86 HIS A C 1
ATOM 654 O O . HIS A 1 86 ? 9.628 -3.908 -22.670 1.00 88.19 86 HIS A O 1
ATOM 660 N N . ARG A 1 87 ? 7.455 -3.466 -22.421 1.00 93.31 87 ARG A N 1
ATOM 661 C CA . ARG A 1 87 ? 7.609 -2.669 -21.187 1.00 93.31 87 ARG A CA 1
ATOM 662 C C . ARG A 1 87 ? 6.971 -3.302 -19.951 1.00 93.31 87 ARG A C 1
ATOM 664 O O . ARG A 1 87 ? 6.784 -2.646 -18.930 1.00 93.31 87 ARG A O 1
ATOM 671 N N . ALA A 1 88 ? 6.625 -4.581 -20.045 1.00 94.12 88 ALA A N 1
ATOM 672 C CA . ALA A 1 88 ? 6.119 -5.348 -18.922 1.00 94.12 88 ALA A CA 1
ATOM 673 C C . ALA A 1 88 ? 7.273 -5.773 -18.001 1.00 94.12 88 ALA A C 1
ATOM 675 O O . ALA A 1 88 ? 8.278 -6.297 -18.470 1.00 94.12 88 ALA A O 1
ATOM 676 N N . LEU A 1 89 ? 7.104 -5.600 -16.693 1.00 95.81 89 LEU A N 1
ATOM 677 C CA . LEU A 1 89 ? 7.997 -6.139 -15.666 1.00 95.81 89 LEU A CA 1
ATOM 678 C C . LEU A 1 89 ? 7.200 -7.078 -14.759 1.00 95.81 89 LEU A C 1
ATOM 680 O O . LEU A 1 89 ? 6.220 -6.657 -14.143 1.00 95.81 89 LEU A O 1
ATOM 684 N N . VAL A 1 90 ? 7.620 -8.336 -14.647 1.00 95.38 90 VAL A N 1
ATOM 685 C CA . VAL A 1 90 ? 6.994 -9.311 -13.746 1.00 95.38 90 VAL A CA 1
ATOM 686 C C . VAL A 1 90 ? 7.566 -9.154 -12.340 1.00 95.38 90 VAL A C 1
ATOM 688 O O . VAL A 1 90 ? 8.776 -9.178 -12.133 1.00 95.38 90 VAL A O 1
ATOM 691 N N . LEU A 1 91 ? 6.683 -9.016 -11.354 1.00 95.19 91 LEU A N 1
ATOM 692 C CA . LEU A 1 91 ? 7.027 -9.003 -9.938 1.00 95.19 91 LEU A CA 1
ATOM 693 C C . LEU A 1 91 ? 6.753 -10.371 -9.332 1.00 95.19 91 LEU A C 1
ATOM 695 O O . LEU A 1 91 ? 5.664 -10.928 -9.497 1.00 95.19 91 LEU A O 1
ATOM 699 N N . THR A 1 92 ? 7.740 -10.883 -8.611 1.00 93.50 92 THR A N 1
ATOM 700 C CA . THR A 1 92 ? 7.711 -12.195 -7.957 1.00 93.50 92 THR A CA 1
ATOM 701 C C . THR A 1 92 ? 7.770 -12.057 -6.440 1.00 93.50 92 THR A C 1
ATOM 703 O O . THR A 1 92 ? 8.201 -11.021 -5.929 1.00 93.50 92 THR A O 1
ATOM 706 N N . ASP A 1 93 ? 7.330 -13.086 -5.719 1.00 90.06 93 ASP A N 1
ATOM 707 C CA . ASP A 1 93 ? 7.586 -13.212 -4.282 1.00 90.06 93 ASP A CA 1
ATOM 708 C C . ASP A 1 93 ? 9.006 -13.734 -3.992 1.00 90.06 93 ASP A C 1
ATOM 710 O O . ASP A 1 93 ? 9.824 -13.915 -4.898 1.00 90.06 93 ASP A O 1
ATOM 714 N N . ALA A 1 94 ? 9.318 -13.936 -2.709 1.00 86.75 94 ALA A N 1
ATOM 715 C CA . ALA A 1 94 ? 10.632 -14.395 -2.260 1.00 86.75 94 ALA A CA 1
ATOM 716 C C . ALA A 1 94 ? 10.970 -15.817 -2.747 1.00 86.75 94 ALA A C 1
ATOM 718 O O . ALA A 1 94 ? 12.144 -16.178 -2.831 1.00 86.75 94 ALA A O 1
ATOM 719 N N . GLU A 1 95 ? 9.953 -16.611 -3.080 1.00 87.44 95 GLU A N 1
ATOM 720 C CA . GLU A 1 95 ? 10.066 -17.956 -3.636 1.00 87.44 95 GLU A CA 1
ATOM 721 C C . GLU A 1 95 ? 10.153 -17.957 -5.175 1.00 87.44 95 GLU A C 1
ATOM 723 O O . GLU A 1 95 ? 10.344 -19.013 -5.783 1.00 87.44 95 GLU A O 1
ATOM 728 N N . GLY A 1 96 ? 10.048 -16.785 -5.810 1.00 88.50 96 GLY A N 1
ATOM 729 C CA . GLY A 1 96 ? 10.109 -16.610 -7.260 1.00 88.50 96 GLY A CA 1
ATOM 730 C C . GLY A 1 96 ? 8.777 -16.841 -7.978 1.00 88.50 96 GLY A C 1
ATOM 731 O O . GLY A 1 96 ? 8.748 -16.850 -9.211 1.00 88.50 96 GLY A O 1
ATOM 732 N N . ALA A 1 97 ? 7.666 -17.018 -7.258 1.00 89.00 97 ALA A N 1
ATOM 733 C CA . ALA A 1 97 ? 6.359 -17.174 -7.880 1.00 89.00 97 ALA A CA 1
ATOM 734 C C . ALA A 1 97 ? 5.827 -15.815 -8.385 1.00 89.00 97 ALA A C 1
ATOM 736 O O . ALA A 1 97 ? 5.913 -14.813 -7.670 1.00 89.00 97 ALA A O 1
ATOM 737 N N . PRO A 1 98 ? 5.257 -15.740 -9.605 1.00 91.00 98 PRO A N 1
ATOM 738 C CA . PRO A 1 98 ? 4.696 -14.499 -10.137 1.00 91.00 98 PRO A CA 1
ATOM 739 C C . PRO A 1 98 ? 3.510 -13.982 -9.312 1.00 91.00 98 PRO A C 1
ATOM 741 O O . PRO A 1 98 ? 2.513 -14.677 -9.116 1.00 91.00 98 PRO A O 1
ATOM 744 N N . VAL A 1 99 ? 3.584 -12.720 -8.887 1.00 91.62 99 VAL A N 1
ATOM 745 C CA . VAL A 1 99 ? 2.543 -12.037 -8.102 1.00 91.62 99 VAL A CA 1
ATOM 746 C C . VAL A 1 99 ? 1.768 -11.053 -8.975 1.00 91.62 99 VAL A C 1
ATOM 748 O O . VAL A 1 99 ? 0.530 -11.055 -8.998 1.00 91.62 99 VAL A O 1
ATOM 751 N N . ALA A 1 100 ? 2.490 -10.207 -9.709 1.00 94.06 100 ALA A N 1
ATOM 752 C CA . ALA A 1 100 ? 1.926 -9.115 -10.492 1.00 94.06 100 ALA A CA 1
ATOM 753 C C . ALA A 1 100 ? 2.808 -8.758 -11.691 1.00 94.06 100 ALA A C 1
ATOM 755 O O . ALA A 1 100 ? 3.950 -9.190 -11.784 1.00 94.06 100 ALA A O 1
ATOM 756 N N . ALA A 1 101 ? 2.273 -7.944 -12.593 1.00 94.69 101 ALA A N 1
ATOM 757 C CA . ALA A 1 101 ? 3.013 -7.283 -13.655 1.00 94.69 101 ALA A CA 1
ATOM 758 C C . ALA A 1 101 ? 2.867 -5.766 -13.516 1.00 94.69 101 ALA A C 1
ATOM 760 O O . ALA A 1 101 ? 1.783 -5.276 -13.185 1.00 94.69 101 ALA A O 1
ATOM 761 N N . VAL A 1 102 ? 3.942 -5.040 -13.799 1.00 96.00 102 VAL A N 1
ATOM 762 C CA . VAL A 1 102 ? 3.955 -3.585 -13.957 1.00 96.00 102 VAL A CA 1
ATOM 763 C C . VAL A 1 102 ? 4.007 -3.278 -15.448 1.00 96.00 102 VAL A C 1
ATOM 765 O O . VAL A 1 102 ? 4.897 -3.772 -16.138 1.00 96.00 102 VAL A O 1
ATOM 768 N N . ASP A 1 103 ? 3.075 -2.468 -15.944 1.00 95.25 103 ASP A N 1
ATOM 769 C CA . ASP A 1 103 ? 3.232 -1.793 -17.233 1.00 95.25 103 ASP A CA 1
ATOM 770 C C . ASP A 1 103 ? 4.114 -0.562 -17.020 1.00 95.25 103 ASP A C 1
ATOM 772 O O . ASP A 1 103 ? 3.640 0.463 -16.527 1.00 95.25 103 ASP A O 1
ATOM 776 N N . VAL A 1 104 ? 5.412 -0.686 -17.295 1.00 96.94 104 VAL A N 1
ATOM 777 C CA . VAL A 1 104 ? 6.386 0.360 -16.986 1.00 96.94 104 VAL A CA 1
ATOM 778 C C . VAL A 1 104 ? 6.255 1.489 -18.004 1.00 96.94 104 VAL A C 1
ATOM 780 O O . VAL A 1 104 ? 6.509 1.313 -19.192 1.00 96.94 104 VAL A O 1
ATOM 783 N N . THR A 1 105 ? 5.880 2.674 -17.528 1.00 96.38 105 THR A N 1
ATOM 784 C CA . THR A 1 105 ? 5.726 3.883 -18.354 1.00 96.38 105 THR A CA 1
ATOM 785 C C . THR A 1 105 ? 6.781 4.939 -18.060 1.00 96.38 105 THR A C 1
ATOM 787 O O . THR A 1 105 ? 6.928 5.888 -18.824 1.00 96.38 105 THR A O 1
ATOM 790 N N . ASP A 1 106 ? 7.497 4.809 -16.945 1.00 97.31 106 ASP A N 1
ATOM 791 C CA . ASP A 1 106 ? 8.550 5.740 -16.558 1.00 97.31 106 ASP A CA 1
ATOM 792 C C . ASP A 1 106 ? 9.694 5.012 -15.846 1.00 97.31 106 ASP A C 1
ATOM 794 O O . ASP A 1 106 ? 9.461 4.110 -15.042 1.00 97.31 106 ASP A O 1
ATOM 798 N N . THR A 1 107 ? 10.929 5.434 -16.120 1.00 97.31 107 THR A N 1
ATOM 799 C CA . THR A 1 107 ? 12.145 4.929 -15.466 1.00 97.31 107 THR A CA 1
ATOM 800 C C . THR A 1 107 ? 13.094 6.081 -15.172 1.00 97.31 107 THR A C 1
ATOM 802 O O . THR A 1 107 ? 13.228 6.997 -15.991 1.00 97.31 107 THR A O 1
ATOM 805 N N . TRP A 1 108 ? 13.787 6.047 -14.036 1.00 97.38 108 TRP A N 1
ATOM 806 C CA . TRP A 1 108 ? 14.762 7.082 -13.689 1.00 97.38 108 TRP A CA 1
ATOM 807 C C . TRP A 1 108 ? 15.859 6.567 -12.763 1.00 97.38 108 TRP A C 1
ATOM 809 O O . TRP A 1 108 ? 15.586 5.710 -11.928 1.00 97.38 108 TRP A O 1
ATOM 819 N N . PRO A 1 109 ? 17.093 7.091 -12.856 1.00 96.50 109 PRO A N 1
ATOM 820 C CA . PRO A 1 109 ? 18.146 6.715 -11.924 1.00 96.50 109 PRO A CA 1
ATOM 821 C C . PRO A 1 109 ? 17.803 7.212 -10.513 1.00 96.50 109 PRO A C 1
ATOM 823 O O . PRO A 1 109 ? 17.440 8.376 -10.330 1.00 96.50 109 PRO A O 1
ATOM 826 N N . THR A 1 110 ? 17.931 6.343 -9.512 1.00 95.25 110 THR A N 1
ATOM 827 C CA . THR A 1 110 ? 17.721 6.701 -8.094 1.00 95.25 110 THR A CA 1
ATOM 828 C C . THR A 1 110 ? 19.041 6.803 -7.344 1.00 95.25 110 THR A C 1
ATOM 830 O O . THR A 1 110 ? 19.271 7.750 -6.595 1.00 95.25 110 THR A O 1
ATOM 833 N N . ARG A 1 111 ? 19.920 5.828 -7.562 1.00 94.06 111 ARG A N 1
ATOM 834 C CA . ARG A 1 111 ? 21.272 5.720 -7.008 1.00 94.06 111 ARG A CA 1
ATOM 835 C C . ARG A 1 111 ? 22.108 4.823 -7.914 1.00 94.06 111 ARG A C 1
ATOM 837 O O . ARG A 1 111 ? 21.591 4.237 -8.862 1.00 94.06 111 ARG A O 1
ATOM 844 N N . GLU A 1 112 ? 23.397 4.711 -7.627 1.00 94.56 112 GLU A N 1
ATOM 845 C CA . GLU A 1 112 ? 24.315 3.909 -8.436 1.00 94.56 112 GLU A CA 1
ATOM 846 C C . GLU A 1 112 ? 23.797 2.470 -8.633 1.00 94.56 112 GLU A C 1
ATOM 848 O O . GLU A 1 112 ? 23.474 1.770 -7.670 1.00 94.56 112 GLU A O 1
ATOM 853 N N . GLY A 1 113 ? 23.658 2.068 -9.902 1.00 94.00 113 GLY A N 1
ATOM 854 C CA . GLY A 1 113 ? 23.183 0.740 -10.308 1.00 94.00 113 GLY A CA 1
ATOM 855 C C . GLY A 1 113 ? 21.684 0.473 -10.118 1.00 94.00 113 GLY A C 1
ATOM 856 O O . GLY A 1 113 ? 21.260 -0.673 -10.245 1.00 94.00 113 GLY A O 1
ATOM 857 N N . ARG A 1 114 ? 20.869 1.483 -9.792 1.00 96.62 114 ARG A N 1
ATOM 858 C CA . ARG A 1 114 ? 19.445 1.312 -9.466 1.00 96.62 114 ARG A CA 1
ATOM 859 C C . ARG A 1 114 ? 18.566 2.359 -10.133 1.00 96.62 114 ARG A C 1
ATOM 861 O O . ARG A 1 114 ? 18.943 3.525 -10.265 1.00 96.62 114 ARG A O 1
ATOM 868 N N . TYR A 1 115 ? 17.372 1.925 -10.512 1.00 97.94 115 TYR A N 1
ATOM 869 C CA . TYR A 1 115 ? 16.397 2.743 -11.214 1.00 97.94 115 TYR A CA 1
ATOM 870 C C . TYR A 1 115 ? 15.030 2.623 -10.563 1.00 97.94 115 TYR A C 1
ATOM 872 O O . TYR A 1 115 ? 14.580 1.525 -10.255 1.00 97.94 115 TYR A O 1
ATOM 880 N N . GLY A 1 116 ? 14.360 3.752 -10.375 1.00 97.88 116 GLY A N 1
ATOM 881 C CA . GLY A 1 116 ? 12.946 3.782 -10.046 1.00 97.88 116 GLY A CA 1
ATOM 882 C C . GLY A 1 116 ? 12.119 3.477 -11.287 1.00 97.88 116 GLY A C 1
ATOM 883 O O . GLY A 1 116 ? 12.503 3.869 -12.393 1.00 97.88 116 GLY A O 1
ATOM 884 N N . VAL A 1 117 ? 11.001 2.783 -11.095 1.00 98.00 117 VAL A N 1
ATOM 885 C CA . VAL A 1 117 ? 10.020 2.492 -12.140 1.00 98.00 117 VAL A CA 1
ATOM 886 C C . VAL A 1 117 ? 8.630 2.942 -11.712 1.00 98.00 117 VAL A C 1
ATOM 888 O O . VAL A 1 117 ? 8.211 2.731 -10.572 1.00 98.00 117 VAL A O 1
ATOM 891 N N . GLY A 1 118 ? 7.925 3.580 -12.642 1.00 97.88 118 GLY A N 1
ATOM 892 C CA . GLY A 1 118 ? 6.547 4.028 -12.489 1.00 97.88 118 GLY A CA 1
ATOM 893 C C . GLY A 1 118 ? 5.672 3.351 -13.532 1.00 97.88 118 GLY A C 1
ATOM 894 O O . GLY A 1 118 ? 6.094 3.171 -14.678 1.00 97.88 118 GLY A O 1
ATOM 895 N N . GLY A 1 119 ? 4.468 2.955 -13.139 1.00 96.75 119 GLY A N 1
ATOM 896 C CA . GLY A 1 119 ? 3.618 2.163 -14.014 1.00 96.75 119 GLY A CA 1
ATOM 897 C C . GLY A 1 119 ? 2.415 1.555 -13.316 1.00 96.75 119 GLY A C 1
ATOM 898 O O . GLY A 1 119 ? 2.422 1.344 -12.100 1.00 96.75 119 GLY A O 1
ATOM 899 N N . ALA A 1 120 ? 1.385 1.254 -14.103 1.00 96.19 120 ALA A N 1
ATOM 900 C CA . ALA A 1 120 ? 0.186 0.584 -13.617 1.00 96.19 120 ALA A CA 1
ATOM 901 C C . ALA A 1 120 ? 0.497 -0.870 -13.239 1.00 96.19 120 ALA 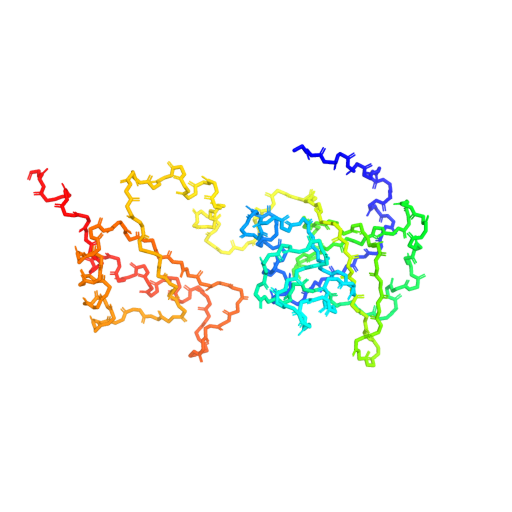A C 1
ATOM 903 O O . ALA A 1 120 ? 1.282 -1.546 -13.901 1.00 96.19 120 ALA A O 1
ATOM 904 N N . VAL A 1 121 ? -0.142 -1.363 -12.182 1.00 95.50 121 VAL A N 1
ATOM 905 C CA . VAL A 1 121 ? 0.066 -2.711 -11.651 1.00 95.50 121 VAL A CA 1
ATOM 906 C C . VAL A 1 121 ? -1.152 -3.580 -11.937 1.00 95.50 121 VAL A C 1
ATOM 908 O O . VAL A 1 121 ? -2.296 -3.181 -11.718 1.00 95.50 121 VAL A O 1
ATOM 911 N N . ARG A 1 122 ? -0.904 -4.819 -12.362 1.00 91.31 122 ARG A N 1
ATOM 912 C CA . ARG A 1 122 ? -1.931 -5.842 -12.568 1.00 91.31 122 ARG A CA 1
ATOM 913 C C . ARG A 1 122 ? -1.561 -7.134 -11.854 1.00 91.31 122 ARG A C 1
ATOM 915 O O . ARG A 1 122 ? -0.437 -7.609 -11.952 1.00 91.31 122 ARG A O 1
ATOM 922 N N . ARG A 1 123 ? -2.538 -7.748 -11.190 1.00 91.00 123 ARG A N 1
ATOM 923 C CA . ARG A 1 123 ? -2.398 -9.068 -10.561 1.00 91.00 123 ARG A CA 1
ATOM 924 C C . ARG A 1 123 ? -2.174 -10.168 -11.612 1.00 91.00 123 ARG A C 1
ATOM 926 O O . ARG A 1 123 ? -2.876 -10.184 -12.624 1.00 91.00 123 ARG A O 1
ATOM 933 N N . LEU A 1 124 ? -1.238 -11.086 -11.352 1.00 88.56 124 LEU A N 1
ATOM 934 C CA . LEU A 1 124 ? -1.015 -12.298 -12.160 1.00 88.56 124 LEU A CA 1
ATOM 935 C C . LEU A 1 124 ? -1.469 -13.577 -11.451 1.00 88.56 124 LEU A C 1
ATOM 937 O O . LEU A 1 124 ? -2.028 -14.450 -12.103 1.00 88.56 124 LEU A O 1
ATOM 941 N N . GLY A 1 125 ? -1.244 -13.677 -10.139 1.00 75.69 125 GLY A N 1
ATOM 942 C CA . GLY A 1 125 ? -1.567 -14.868 -9.350 1.00 75.69 125 GLY A CA 1
ATOM 943 C C . GLY A 1 125 ? -2.693 -14.664 -8.337 1.00 75.69 125 GLY A C 1
ATOM 944 O O . GLY A 1 125 ? -3.116 -13.542 -8.043 1.00 75.69 125 GLY A O 1
ATOM 945 N N . ASP A 1 126 ? -3.122 -15.775 -7.746 1.00 66.44 126 ASP A N 1
ATOM 946 C CA . ASP A 1 126 ? -4.252 -15.909 -6.817 1.00 66.44 126 ASP A CA 1
ATOM 947 C C . ASP A 1 126 ? -4.091 -15.069 -5.539 1.00 66.44 126 ASP A C 1
ATOM 949 O O . ASP A 1 126 ? -5.062 -14.818 -4.830 1.00 66.44 126 ASP A O 1
ATOM 953 N N . GLY A 1 127 ? -2.869 -14.594 -5.265 1.00 59.81 127 GLY A N 1
ATOM 954 C CA . GLY A 1 127 ? -2.567 -13.680 -4.172 1.00 59.81 127 GLY A CA 1
ATOM 955 C C . GLY A 1 127 ? -2.745 -14.340 -2.813 1.00 59.81 127 GLY A C 1
ATOM 956 O O . GLY A 1 127 ? -3.782 -14.198 -2.171 1.00 59.81 127 GLY A O 1
ATOM 957 N N . GLY A 1 128 ? -1.716 -15.032 -2.335 1.00 60.50 128 GLY A N 1
ATOM 958 C CA . GLY A 1 128 ? -1.791 -15.621 -1.006 1.00 60.50 128 GLY A CA 1
ATOM 959 C C . GLY A 1 128 ? -0.645 -16.550 -0.677 1.00 60.50 128 GLY A C 1
ATOM 960 O O . GLY A 1 128 ? -0.886 -17.710 -0.362 1.00 60.50 128 GLY A O 1
ATOM 961 N N . HIS A 1 129 ? 0.583 -16.046 -0.706 1.00 61.03 129 HIS A N 1
ATOM 962 C CA . HIS A 1 129 ? 1.709 -16.763 -0.122 1.00 61.03 129 HIS A CA 1
ATOM 963 C C . HIS A 1 129 ? 2.053 -16.104 1.212 1.00 61.03 129 HIS A C 1
ATOM 965 O O . HIS A 1 129 ? 2.202 -14.888 1.307 1.00 61.03 129 HIS A O 1
ATOM 971 N N . GLY A 1 130 ? 2.069 -16.905 2.278 1.00 69.62 130 GLY A N 1
ATOM 972 C CA . GLY A 1 130 ? 2.502 -16.458 3.597 1.00 69.62 130 GLY A CA 1
ATOM 973 C C . GLY A 1 130 ? 1.585 -16.856 4.759 1.00 69.62 130 GLY A C 1
ATOM 974 O O . GLY A 1 130 ? 0.441 -17.294 4.584 1.00 69.62 130 GLY A O 1
ATOM 975 N N . PRO A 1 131 ? 2.087 -16.719 5.996 1.00 80.56 131 PRO A N 1
ATOM 976 C CA . PRO A 1 131 ? 1.364 -17.113 7.192 1.00 80.56 131 PRO A CA 1
ATOM 977 C C . PRO A 1 131 ? 0.124 -16.237 7.416 1.00 80.56 131 PRO A C 1
ATOM 979 O O . PRO A 1 131 ? 0.071 -15.058 7.063 1.00 80.56 131 PRO A O 1
ATOM 982 N N . PHE A 1 132 ? -0.885 -16.830 8.060 1.00 85.31 132 PHE A N 1
ATOM 983 C CA . PHE A 1 132 ? -2.145 -16.172 8.421 1.00 85.31 132 PHE A CA 1
ATOM 984 C C . PHE A 1 132 ? -2.968 -15.628 7.243 1.00 85.31 132 PHE A C 1
ATOM 986 O O . PHE A 1 132 ? -3.701 -14.660 7.424 1.00 85.31 132 PHE A O 1
ATOM 993 N N . GLN A 1 133 ? -2.936 -16.274 6.072 1.00 82.75 133 GLN A N 1
ATOM 994 C CA . GLN A 1 133 ? -3.743 -15.892 4.900 1.00 82.75 133 GLN A CA 1
ATOM 995 C C . GLN A 1 133 ? -5.212 -15.576 5.248 1.00 82.75 133 GLN A C 1
ATOM 997 O O . GLN A 1 133 ? -5.754 -14.566 4.822 1.00 82.75 133 GLN A O 1
ATOM 1002 N N . ARG A 1 134 ? -5.843 -16.368 6.130 1.00 86.25 134 ARG A N 1
ATOM 1003 C CA . ARG A 1 134 ? -7.236 -16.152 6.585 1.00 86.25 134 ARG A CA 1
ATOM 1004 C C . ARG A 1 134 ? -7.479 -14.813 7.302 1.00 86.25 134 ARG A C 1
ATOM 1006 O O . ARG A 1 134 ? -8.634 -14.411 7.451 1.00 86.25 134 ARG A O 1
ATOM 1013 N N . LEU A 1 135 ? -6.423 -14.181 7.814 1.00 88.50 135 LEU A N 1
ATOM 1014 C CA . LEU A 1 135 ? -6.452 -12.880 8.485 1.00 88.50 135 LEU A CA 1
ATOM 1015 C C . LEU A 1 135 ? -6.120 -11.719 7.537 1.00 88.50 135 LEU A C 1
ATOM 1017 O O . LEU A 1 135 ? -6.462 -10.582 7.856 1.00 88.50 135 LEU A O 1
ATOM 1021 N N . ARG A 1 136 ? -5.489 -11.986 6.387 1.00 87.94 136 ARG A N 1
ATOM 1022 C CA . ARG A 1 136 ? -5.136 -10.982 5.373 1.00 87.94 136 ARG A CA 1
ATOM 1023 C C . ARG A 1 136 ? -6.346 -10.694 4.483 1.00 87.94 136 ARG A C 1
ATOM 1025 O O . ARG A 1 136 ? -6.487 -11.268 3.411 1.00 87.94 136 ARG A O 1
ATOM 1032 N N . ARG A 1 137 ? -7.249 -9.847 4.973 1.00 90.56 137 ARG A N 1
ATOM 1033 C CA . ARG A 1 137 ? -8.477 -9.455 4.265 1.00 90.56 137 ARG A CA 1
ATOM 1034 C C . ARG A 1 137 ? -8.294 -8.148 3.506 1.00 90.56 137 ARG A C 1
ATOM 1036 O O . ARG A 1 137 ? -7.630 -7.241 4.007 1.00 90.56 137 ARG A O 1
ATOM 1043 N N . THR A 1 138 ? -8.924 -8.034 2.342 1.00 92.19 138 THR A N 1
ATOM 1044 C CA . THR A 1 138 ? -8.950 -6.782 1.572 1.00 92.19 138 THR A CA 1
ATOM 1045 C C . THR A 1 138 ? -9.813 -5.723 2.277 1.00 92.19 138 THR A C 1
ATOM 1047 O O . THR A 1 138 ? -10.674 -6.065 3.098 1.00 92.19 138 THR A O 1
ATOM 1050 N N . PRO A 1 139 ? -9.638 -4.423 1.974 1.00 94.62 139 PRO A N 1
ATOM 1051 C CA . PRO A 1 139 ? -10.510 -3.368 2.485 1.00 94.62 139 PRO A CA 1
ATOM 1052 C C . PRO A 1 139 ? -12.003 -3.641 2.260 1.00 94.62 139 PRO A C 1
ATOM 1054 O O . PRO A 1 139 ? -12.799 -3.400 3.167 1.00 94.62 139 PRO A O 1
ATOM 1057 N N . ASP A 1 140 ? -12.388 -4.179 1.102 1.00 93.44 140 ASP A N 1
ATOM 1058 C CA . ASP A 1 140 ? -13.790 -4.470 0.775 1.00 93.44 140 ASP A CA 1
ATOM 1059 C C . ASP A 1 140 ? -14.352 -5.635 1.599 1.00 93.44 140 ASP A C 1
ATOM 1061 O O . ASP A 1 140 ? -15.469 -5.555 2.125 1.00 93.44 140 ASP A O 1
ATOM 1065 N N . GLU A 1 141 ? -13.558 -6.690 1.799 1.00 93.56 141 GLU A N 1
ATOM 1066 C CA . GLU A 1 141 ? -13.916 -7.791 2.695 1.00 93.56 141 GLU A CA 1
ATOM 1067 C C . GLU A 1 141 ? -14.083 -7.292 4.132 1.00 93.56 141 GLU A C 1
ATOM 1069 O O . GLU A 1 141 ? -15.082 -7.597 4.784 1.00 93.56 141 GLU A O 1
ATOM 1074 N N . VAL A 1 142 ? -13.139 -6.484 4.629 1.00 94.31 142 VAL A N 1
ATOM 1075 C CA . VAL A 1 142 ? -13.212 -5.901 5.977 1.00 94.31 142 VAL A CA 1
ATOM 1076 C C . VAL A 1 142 ? -14.452 -5.020 6.120 1.00 94.31 142 VAL A C 1
ATOM 1078 O O . VAL A 1 142 ? -15.186 -5.176 7.094 1.00 94.31 142 VAL A O 1
ATOM 1081 N N . ARG A 1 143 ? -14.741 -4.143 5.150 1.00 93.38 143 ARG A N 1
ATOM 1082 C CA . ARG A 1 143 ? -15.949 -3.296 5.157 1.00 93.38 143 ARG A CA 1
ATOM 1083 C C . ARG A 1 143 ? -17.232 -4.120 5.216 1.00 93.38 143 ARG A C 1
ATOM 1085 O O . ARG A 1 143 ? -18.130 -3.755 5.965 1.00 93.38 143 ARG A O 1
ATOM 1092 N N . SER A 1 144 ? -17.290 -5.242 4.501 1.00 94.00 144 SER A N 1
ATOM 1093 C CA . SER A 1 144 ? -18.457 -6.139 4.481 1.00 94.00 144 SER A CA 1
ATOM 1094 C C . SER A 1 144 ? -18.712 -6.841 5.821 1.00 94.00 144 SER A C 1
ATOM 1096 O O . SER A 1 144 ? -19.823 -7.287 6.095 1.00 94.00 144 SER A O 1
ATOM 1098 N N . LEU A 1 145 ? -17.686 -6.948 6.667 1.00 91.44 145 LEU A N 1
ATOM 1099 C CA . LEU A 1 145 ? -17.756 -7.595 7.978 1.00 91.44 145 LEU A CA 1
ATOM 1100 C C . LEU A 1 145 ? -17.979 -6.610 9.126 1.00 91.44 145 LEU A C 1
ATOM 1102 O O . LEU A 1 145 ? -18.307 -7.027 10.241 1.00 91.44 145 LEU A O 1
ATOM 1106 N N . LEU A 1 146 ? -17.739 -5.321 8.886 1.00 90.75 146 LEU A N 1
ATOM 1107 C CA . LEU A 1 146 ? -17.876 -4.295 9.904 1.00 90.75 146 LEU A CA 1
ATOM 1108 C C . LEU A 1 146 ? -19.362 -3.970 10.118 1.00 90.75 146 LEU A C 1
ATOM 1110 O O . LEU A 1 146 ? -20.079 -3.678 9.161 1.00 90.75 146 LEU A O 1
ATOM 1114 N N . PRO A 1 147 ? -19.848 -3.985 11.371 1.00 89.00 147 PRO A N 1
ATOM 1115 C CA . PRO A 1 147 ? -21.189 -3.505 11.673 1.00 89.00 147 PRO A CA 1
ATOM 1116 C C . PRO A 1 147 ? -21.317 -2.004 11.359 1.00 89.00 147 PRO A C 1
ATOM 1118 O O . PRO A 1 147 ? -20.322 -1.272 11.407 1.00 89.00 147 PRO A O 1
ATOM 1121 N N . PRO A 1 148 ? -22.540 -1.509 11.094 1.00 90.81 148 PRO A N 1
ATOM 1122 C CA . PRO A 1 148 ? -22.758 -0.089 10.858 1.00 90.81 148 PRO A CA 1
ATOM 1123 C C . PRO A 1 148 ? -22.341 0.738 12.081 1.00 90.81 148 PRO A C 1
ATOM 1125 O O . PRO A 1 148 ? -22.516 0.326 13.234 1.00 90.81 148 PRO A O 1
ATOM 1128 N N . GLY A 1 149 ? -21.802 1.928 11.825 1.00 91.81 149 GLY A N 1
ATOM 1129 C CA . GLY A 1 149 ? -21.374 2.872 12.854 1.00 91.81 149 GLY A CA 1
ATOM 1130 C C . GLY A 1 149 ? -19.921 3.305 12.701 1.00 91.81 149 GLY A C 1
ATOM 1131 O O . GLY A 1 149 ? -19.283 3.095 11.671 1.00 91.81 149 GLY A O 1
ATOM 1132 N N . ARG A 1 150 ? -19.403 3.960 13.741 1.00 94.50 150 ARG A N 1
ATOM 1133 C CA . ARG A 1 150 ? -18.010 4.418 13.778 1.00 94.50 150 ARG A CA 1
ATOM 1134 C C . ARG A 1 150 ? -17.082 3.231 13.989 1.00 94.50 150 ARG A C 1
ATOM 1136 O O . ARG A 1 150 ? -17.411 2.321 14.744 1.00 94.50 150 ARG A O 1
ATOM 1143 N N . VAL A 1 151 ? -15.906 3.273 13.374 1.00 94.94 151 VAL A N 1
ATOM 1144 C CA . VAL A 1 151 ? -14.860 2.262 13.552 1.00 94.94 151 VAL A CA 1
ATOM 1145 C C . VAL A 1 151 ? -13.588 2.960 14.009 1.00 94.94 151 VAL A C 1
ATOM 1147 O O . VAL A 1 151 ? -13.137 3.913 13.378 1.00 94.94 151 VAL A O 1
ATOM 1150 N N . LEU A 1 152 ? -13.027 2.498 15.120 1.00 95.25 152 LEU A N 1
ATOM 1151 C CA . LEU A 1 152 ? -11.716 2.889 15.609 1.00 95.25 152 LEU A CA 1
ATOM 1152 C C . LEU A 1 152 ? -10.692 1.889 15.064 1.00 95.25 152 LEU A C 1
ATOM 1154 O O . LEU A 1 152 ? -10.625 0.752 15.534 1.00 95.25 152 LEU A O 1
ATOM 1158 N N . GLY A 1 153 ? -9.919 2.320 14.069 1.00 95.31 153 GLY A N 1
ATOM 1159 C CA . GLY A 1 153 ? -8.758 1.583 13.577 1.00 95.31 153 GLY A CA 1
ATOM 1160 C C . GLY A 1 153 ? -7.559 1.780 14.502 1.00 95.31 153 GLY A C 1
ATOM 1161 O O . GLY A 1 153 ? -7.213 2.913 14.827 1.00 95.31 153 GLY A O 1
ATOM 1162 N N . VAL A 1 154 ? -6.925 0.689 14.924 1.00 95.81 154 VAL A N 1
ATOM 1163 C CA . VAL A 1 154 ? -5.708 0.705 15.744 1.00 95.81 154 VAL A CA 1
ATOM 1164 C C . VAL A 1 154 ? -4.634 -0.099 15.034 1.00 95.81 154 VAL A C 1
ATOM 1166 O O . VAL A 1 154 ? -4.808 -1.296 14.819 1.00 95.81 154 VAL A O 1
ATOM 1169 N N . VAL A 1 155 ? -3.517 0.548 14.707 1.00 94.94 155 VAL A N 1
ATOM 1170 C CA . VAL A 1 155 ? -2.323 -0.140 14.209 1.00 94.94 155 VAL A CA 1
ATOM 1171 C C . VAL A 1 155 ? -1.561 -0.704 15.406 1.00 94.94 155 VAL A C 1
ATOM 1173 O O . VAL A 1 155 ? -1.137 0.042 16.284 1.00 94.94 155 VAL A O 1
ATOM 1176 N N . ALA A 1 156 ? -1.432 -2.025 15.463 1.00 94.56 156 ALA A N 1
ATOM 1177 C CA . ALA A 1 156 ? -0.711 -2.750 16.499 1.00 94.56 156 ALA A CA 1
ATOM 1178 C C . ALA A 1 156 ? 0.623 -3.250 15.934 1.00 94.56 156 ALA A C 1
ATOM 1180 O O . ALA A 1 156 ? 0.747 -4.410 15.550 1.00 94.56 156 ALA A O 1
ATOM 1181 N N . ASP A 1 157 ? 1.613 -2.358 15.882 1.00 94.12 157 ASP A N 1
ATOM 1182 C CA . ASP A 1 157 ? 3.000 -2.656 15.489 1.00 94.12 157 ASP A CA 1
ATOM 1183 C C . ASP A 1 157 ? 3.828 -3.297 16.625 1.00 94.12 157 ASP A C 1
ATOM 1185 O O . ASP A 1 157 ? 4.986 -3.668 16.433 1.00 94.12 157 ASP A O 1
ATOM 1189 N N . ARG A 1 158 ? 3.220 -3.436 17.812 1.00 94.31 158 ARG A N 1
ATOM 1190 C CA . ARG A 1 158 ? 3.793 -4.006 19.036 1.00 94.31 158 ARG A CA 1
ATOM 1191 C C . ARG A 1 158 ? 2.758 -4.812 19.830 1.00 94.31 158 ARG A C 1
ATOM 1193 O O . ARG A 1 158 ? 1.552 -4.584 19.682 1.00 94.31 158 ARG A O 1
ATOM 1200 N N . PRO A 1 159 ? 3.195 -5.723 20.722 1.00 94.31 159 PRO A N 1
ATOM 1201 C CA . PRO A 1 159 ? 2.301 -6.402 21.652 1.00 94.31 159 PRO A CA 1
ATOM 1202 C C . PRO A 1 159 ? 1.468 -5.419 22.488 1.00 94.31 159 PRO A C 1
ATOM 1204 O O . PRO A 1 159 ? 1.972 -4.445 23.047 1.00 94.31 159 PRO A O 1
ATOM 1207 N N . LEU A 1 160 ? 0.169 -5.697 22.615 1.00 93.31 160 LEU A N 1
ATOM 1208 C CA . LEU A 1 160 ? -0.752 -4.845 23.367 1.00 93.31 160 LEU A CA 1
ATOM 1209 C C . LEU A 1 160 ? -0.769 -5.236 24.849 1.00 93.31 160 LEU A C 1
ATOM 1211 O O . LEU A 1 160 ? -1.382 -6.233 25.244 1.00 93.31 160 LEU A O 1
ATOM 1215 N N . HIS A 1 161 ? -0.122 -4.428 25.689 1.00 92.06 161 HIS A N 1
ATOM 1216 C CA . HIS A 1 161 ? -0.137 -4.607 27.140 1.00 92.06 161 HIS A CA 1
ATOM 1217 C C . HIS A 1 161 ? -1.333 -3.902 27.803 1.00 92.06 161 HIS A C 1
ATOM 1219 O O . HIS A 1 161 ? -2.131 -3.210 27.168 1.00 92.06 161 HIS A O 1
ATOM 1225 N N . ARG A 1 162 ? -1.497 -4.112 29.120 1.00 91.88 162 ARG A N 1
ATOM 1226 C CA . ARG A 1 162 ? -2.655 -3.611 29.888 1.00 91.88 162 ARG A CA 1
ATOM 1227 C C . ARG A 1 162 ? -2.903 -2.099 29.729 1.00 91.88 162 ARG A C 1
ATOM 1229 O O . ARG A 1 162 ? -4.068 -1.751 29.544 1.00 91.88 162 ARG A O 1
ATOM 1236 N N . PRO A 1 163 ? -1.889 -1.211 29.773 1.00 92.50 163 PRO A N 1
ATOM 1237 C CA . PRO A 1 163 ? -2.120 0.225 29.606 1.00 92.50 163 PRO A CA 1
ATOM 1238 C C . PRO A 1 163 ? -2.706 0.579 28.233 1.00 92.50 163 PRO A C 1
ATOM 1240 O O . PRO A 1 163 ? -3.706 1.290 28.163 1.00 92.50 163 PRO A O 1
ATOM 1243 N N . GLN A 1 164 ? -2.150 0.020 27.154 1.00 93.25 164 GLN A N 1
ATOM 1244 C CA . GLN A 1 164 ? -2.619 0.252 25.786 1.00 93.25 164 GLN A CA 1
ATOM 1245 C C . GLN A 1 164 ? -4.046 -0.270 25.603 1.00 93.25 164 GLN A C 1
ATOM 1247 O O . GLN A 1 164 ? -4.904 0.428 25.070 1.00 93.25 164 GLN A O 1
ATOM 1252 N N . LEU A 1 165 ? -4.339 -1.470 26.114 1.00 93.69 165 LEU A N 1
ATOM 1253 C CA . LEU A 1 165 ? -5.687 -2.041 26.064 1.00 93.69 165 LEU A CA 1
ATOM 1254 C C . LEU A 1 165 ? -6.709 -1.166 26.802 1.00 93.69 165 LEU A C 1
ATOM 1256 O O . LEU A 1 165 ? -7.816 -0.966 26.303 1.00 93.69 165 LEU A O 1
ATOM 1260 N N . ALA A 1 166 ? -6.344 -0.612 27.962 1.00 92.50 166 ALA A N 1
ATOM 1261 C CA . ALA A 1 166 ? -7.209 0.295 28.711 1.00 92.50 166 ALA A CA 1
ATOM 1262 C C . ALA A 1 166 ? -7.474 1.602 27.944 1.00 92.50 166 ALA A C 1
ATOM 1264 O O . ALA A 1 166 ? -8.616 2.064 27.908 1.00 92.50 166 ALA A O 1
ATOM 1265 N N . GLN A 1 167 ? -6.454 2.163 27.287 1.00 93.81 167 GLN A N 1
ATOM 1266 C CA . GLN A 1 167 ? -6.589 3.354 26.443 1.00 93.81 167 GLN A CA 1
ATOM 1267 C C . GLN A 1 167 ? -7.486 3.095 25.228 1.00 93.81 167 GLN A C 1
ATOM 1269 O O . GLN A 1 167 ? -8.423 3.855 24.990 1.00 93.81 167 GLN A O 1
ATOM 1274 N N . ILE A 1 168 ? -7.271 1.985 24.515 1.00 94.38 168 ILE A N 1
ATOM 1275 C CA . ILE A 1 168 ? -8.108 1.568 23.380 1.00 94.38 168 ILE A CA 1
ATOM 1276 C C . ILE A 1 168 ? -9.561 1.376 23.835 1.00 94.38 168 ILE A C 1
ATOM 1278 O O . ILE A 1 168 ? -10.487 1.870 23.195 1.00 94.38 168 ILE A O 1
ATOM 1282 N N . ALA A 1 169 ? -9.777 0.714 24.975 1.00 92.38 169 ALA A N 1
ATOM 1283 C CA . ALA A 1 169 ? -11.106 0.508 25.546 1.00 92.38 169 ALA A CA 1
ATOM 1284 C C . ALA A 1 169 ? -11.788 1.803 25.995 1.00 92.38 169 ALA A C 1
ATOM 1286 O O . ALA A 1 169 ? -13.013 1.916 25.925 1.00 92.38 169 ALA A O 1
ATOM 1287 N N . HIS A 1 170 ? -11.026 2.776 26.487 1.00 93.75 170 HIS A N 1
ATOM 1288 C CA . HIS A 1 170 ? -11.554 4.096 26.793 1.00 93.75 170 HIS A CA 1
ATOM 1289 C C . HIS A 1 170 ? -11.953 4.832 25.508 1.00 93.75 170 HIS A C 1
ATOM 1291 O O . HIS A 1 170 ? -13.108 5.230 25.384 1.00 93.75 170 HIS A O 1
ATOM 1297 N N . ALA A 1 171 ? -11.056 4.915 24.521 1.00 94.44 171 ALA A N 1
ATOM 1298 C CA . ALA A 1 171 ? -11.302 5.593 23.250 1.00 94.44 171 ALA A CA 1
ATOM 1299 C C . ALA A 1 171 ? -12.496 5.000 22.484 1.00 94.44 171 ALA A C 1
ATOM 1301 O O . ALA A 1 171 ? -13.383 5.739 22.061 1.00 94.44 171 ALA A O 1
ATOM 1302 N N . ALA A 1 172 ? -12.573 3.670 22.367 1.00 93.25 172 ALA A N 1
ATOM 1303 C CA . ALA A 1 172 ? -13.679 2.994 21.690 1.00 93.25 172 ALA A CA 1
ATOM 1304 C C . ALA A 1 172 ? -15.037 3.309 22.342 1.00 93.25 172 ALA A C 1
ATOM 1306 O O . ALA A 1 172 ? -16.017 3.556 21.639 1.00 93.25 172 ALA A O 1
ATOM 1307 N N . ARG A 1 173 ? -15.097 3.363 23.684 1.00 92.31 173 ARG A N 1
ATOM 1308 C CA . ARG A 1 173 ? -16.318 3.739 24.416 1.00 92.31 173 ARG A C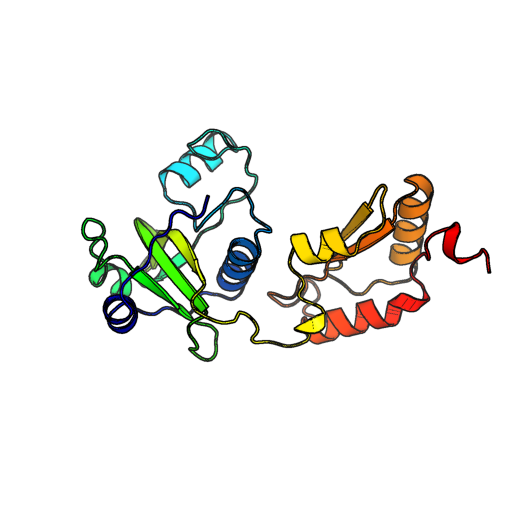A 1
ATOM 1309 C C . ARG A 1 173 ? -16.673 5.207 24.223 1.00 92.31 173 ARG A C 1
ATOM 1311 O O . ARG A 1 173 ? -17.823 5.498 23.917 1.00 92.31 173 ARG A O 1
ATOM 1318 N N . THR A 1 174 ? -15.704 6.109 24.364 1.00 94.75 174 THR A N 1
ATOM 1319 C CA . THR A 1 174 ? -15.910 7.557 24.202 1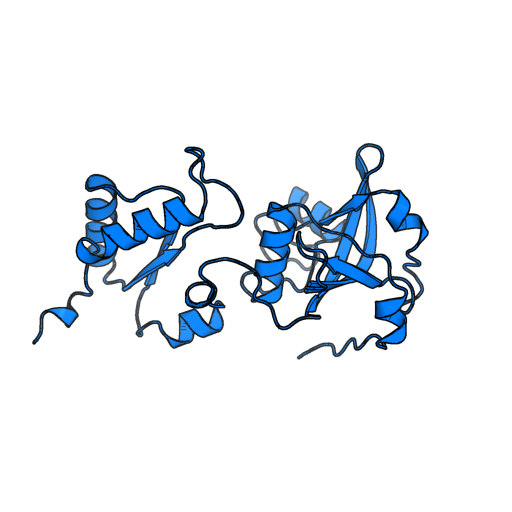.00 94.75 174 THR A CA 1
ATOM 1320 C C . THR A 1 174 ? -16.404 7.903 22.797 1.00 94.75 174 THR A C 1
ATOM 1322 O O . THR A 1 174 ? -17.264 8.763 22.635 1.00 94.75 174 THR A O 1
ATOM 1325 N N . LEU A 1 175 ? -15.906 7.203 21.776 1.00 94.31 175 LEU A N 1
ATOM 1326 C CA . LEU A 1 175 ? -16.303 7.410 20.383 1.00 94.31 175 LEU A CA 1
ATOM 1327 C C . LEU A 1 175 ? -17.567 6.642 19.975 1.00 94.31 175 LEU A C 1
ATOM 1329 O O . LEU A 1 175 ? -18.052 6.867 18.864 1.00 94.31 175 LEU A O 1
ATOM 1333 N N . ALA A 1 176 ? -18.075 5.750 20.836 1.00 92.69 176 ALA A N 1
ATOM 1334 C CA . ALA A 1 176 ? -19.106 4.763 20.511 1.00 92.69 176 ALA A CA 1
ATOM 1335 C C . ALA A 1 176 ? -18.781 3.995 19.211 1.00 92.69 176 ALA A C 1
ATOM 1337 O O . ALA A 1 176 ? -19.615 3.874 18.314 1.00 92.69 176 ALA A O 1
ATOM 1338 N N . ALA A 1 177 ? -17.535 3.526 19.097 1.00 92.88 177 ALA A N 1
ATOM 1339 C CA . ALA A 1 177 ? -16.987 2.927 17.886 1.00 92.88 177 ALA A CA 1
ATOM 1340 C C . ALA A 1 177 ? -16.701 1.427 18.045 1.00 92.88 177 ALA A C 1
ATOM 1342 O O . ALA A 1 177 ? -16.331 0.951 19.121 1.00 92.88 177 ALA A O 1
ATOM 1343 N N . HIS A 1 178 ? -16.821 0.689 16.945 1.00 91.56 178 HIS A N 1
ATOM 1344 C CA . HIS A 1 178 ? -16.341 -0.685 16.827 1.00 91.56 178 HIS A CA 1
ATOM 1345 C C . HIS A 1 178 ? -14.821 -0.691 16.687 1.00 91.56 178 HIS A C 1
ATOM 1347 O O . HIS A 1 178 ? -14.250 0.216 16.090 1.00 91.56 178 HIS A O 1
ATOM 1353 N N . LEU A 1 179 ? -14.152 -1.700 17.234 1.00 92.38 179 LEU A N 1
ATOM 1354 C CA . LEU A 1 179 ? -12.694 -1.788 17.195 1.00 92.38 179 LEU A CA 1
ATOM 1355 C C . LEU A 1 179 ? -12.229 -2.614 15.990 1.00 92.38 179 LEU A C 1
ATOM 1357 O O . LEU A 1 179 ? -12.663 -3.753 15.825 1.00 92.38 179 LEU A O 1
ATOM 1361 N N . LEU A 1 180 ? -11.303 -2.063 15.206 1.00 94.31 180 LEU A N 1
ATOM 1362 C CA . LEU A 1 180 ? -10.564 -2.769 14.163 1.00 94.31 180 LEU A CA 1
ATOM 1363 C C . LEU A 1 180 ? -9.070 -2.718 14.496 1.00 94.31 180 LEU A C 1
ATOM 1365 O O . LEU A 1 180 ? -8.482 -1.641 14.532 1.00 94.31 180 LEU A O 1
ATOM 1369 N N . ILE A 1 181 ? -8.454 -3.876 14.734 1.00 94.69 181 ILE A N 1
ATOM 1370 C CA . ILE A 1 181 ? -7.004 -3.979 14.936 1.00 94.69 181 ILE A CA 1
ATOM 1371 C C . ILE A 1 181 ? -6.340 -4.322 13.602 1.00 94.69 181 ILE A C 1
ATOM 1373 O O . ILE A 1 181 ? -6.683 -5.328 12.983 1.00 94.69 181 ILE A O 1
ATOM 1377 N N . LEU A 1 182 ? -5.383 -3.498 13.187 1.00 95.12 182 LEU A N 1
ATOM 1378 C CA . LEU A 1 182 ? -4.543 -3.680 12.009 1.00 95.12 182 LEU A CA 1
ATOM 1379 C C . LEU A 1 182 ? -3.143 -4.066 12.486 1.00 95.12 182 LEU A C 1
ATOM 1381 O O . LEU A 1 182 ? -2.532 -3.327 13.251 1.00 95.12 182 LEU A O 1
ATOM 1385 N N . ILE A 1 183 ? -2.640 -5.223 12.066 1.00 94.19 183 ILE A N 1
ATOM 1386 C CA . ILE A 1 183 ? -1.319 -5.716 12.470 1.00 94.19 183 ILE A CA 1
ATOM 1387 C C . ILE A 1 183 ? -0.414 -5.644 11.235 1.00 94.19 183 ILE A C 1
ATOM 1389 O O . ILE A 1 183 ? -0.709 -6.340 10.262 1.00 94.19 183 ILE A O 1
ATOM 1393 N N . PRO A 1 184 ? 0.646 -4.815 11.227 1.00 91.75 184 PRO A N 1
ATOM 1394 C CA . PRO A 1 184 ? 1.617 -4.811 10.140 1.00 91.75 184 PRO A CA 1
ATOM 1395 C C . PRO A 1 184 ? 2.392 -6.133 10.129 1.00 91.75 184 PRO A C 1
ATOM 1397 O O . PRO A 1 184 ? 2.792 -6.624 11.184 1.00 91.75 184 PRO A O 1
ATOM 1400 N N . VAL A 1 185 ? 2.593 -6.710 8.942 1.00 89.12 185 VAL A N 1
ATOM 1401 C CA . VAL A 1 185 ? 3.257 -8.019 8.774 1.00 89.12 185 VAL A CA 1
ATOM 1402 C C . VAL A 1 185 ? 4.329 -8.041 7.682 1.00 89.12 185 VAL A C 1
ATOM 1404 O O . VAL A 1 185 ? 4.820 -9.110 7.341 1.00 89.12 185 VAL A O 1
ATOM 1407 N N . ALA A 1 186 ? 4.672 -6.878 7.124 1.00 85.56 186 ALA A N 1
ATOM 1408 C CA . ALA A 1 186 ? 5.668 -6.756 6.061 1.00 85.56 186 ALA A CA 1
ATOM 1409 C C . ALA A 1 186 ? 7.090 -7.051 6.558 1.00 85.56 186 ALA A C 1
ATOM 1411 O O . ALA A 1 186 ? 7.853 -7.759 5.910 1.00 85.56 186 ALA A O 1
ATOM 1412 N N . GLU A 1 187 ? 7.429 -6.512 7.726 1.00 86.06 187 GLU A N 1
ATOM 1413 C CA . GLU A 1 187 ? 8.749 -6.610 8.341 1.00 86.06 187 GLU A CA 1
ATOM 1414 C C . GLU A 1 187 ? 8.598 -6.752 9.858 1.00 86.06 187 GLU A C 1
ATOM 1416 O O . GLU A 1 187 ? 7.505 -6.587 10.414 1.00 86.06 187 GLU A O 1
ATOM 1421 N N . SER A 1 188 ? 9.702 -7.067 10.536 1.00 87.44 188 SER A N 1
ATOM 1422 C CA . SER A 1 188 ? 9.735 -7.083 11.995 1.00 87.44 188 SER A CA 1
ATOM 1423 C C . SER A 1 188 ? 9.306 -5.733 12.562 1.00 87.44 188 SER A C 1
ATOM 1425 O O . SER A 1 188 ? 9.700 -4.674 12.071 1.00 87.44 188 SER A O 1
ATOM 1427 N N . GLY A 1 189 ? 8.514 -5.783 13.633 1.00 82.94 189 GLY A N 1
ATOM 1428 C CA . GLY A 1 189 ? 8.100 -4.577 14.335 1.00 82.94 189 GLY A CA 1
ATOM 1429 C C . GLY A 1 189 ? 9.302 -3.829 14.929 1.00 82.94 189 GLY A C 1
ATOM 1430 O O . GLY A 1 189 ? 10.402 -4.380 15.016 1.00 82.94 189 GLY A O 1
ATOM 1431 N N . PRO A 1 190 ? 9.107 -2.600 15.424 1.00 86.19 190 PRO A N 1
ATOM 1432 C CA . PRO A 1 190 ? 10.200 -1.771 15.940 1.00 86.19 190 PRO A CA 1
ATOM 1433 C C . PRO A 1 190 ? 11.007 -2.395 17.092 1.00 86.19 190 PRO A C 1
ATOM 1435 O O . PRO A 1 190 ? 12.149 -2.014 17.325 1.00 86.19 190 PRO A O 1
ATOM 1438 N N . ASP A 1 191 ? 10.417 -3.353 17.810 1.00 86.88 191 ASP A N 1
ATOM 1439 C CA . ASP A 1 191 ? 11.066 -4.082 18.905 1.00 86.88 191 ASP A CA 1
ATOM 1440 C C . ASP A 1 191 ? 11.811 -5.344 18.405 1.00 86.88 191 ASP A C 1
ATOM 1442 O O . ASP A 1 191 ? 12.200 -6.202 19.194 1.00 86.88 191 ASP A O 1
ATOM 1446 N N . GLY A 1 192 ? 11.963 -5.500 17.084 1.00 90.25 192 GLY A N 1
ATOM 1447 C CA . GLY A 1 192 ? 12.614 -6.641 16.434 1.00 90.25 192 GLY A CA 1
ATOM 1448 C C . GLY A 1 192 ? 11.782 -7.926 16.417 1.00 90.25 192 GLY A C 1
ATOM 1449 O O . GLY A 1 192 ? 12.283 -8.975 16.017 1.00 90.25 192 GLY A O 1
ATOM 1450 N N . LEU A 1 193 ? 10.519 -7.872 16.852 1.00 91.44 193 LEU A N 1
ATOM 1451 C CA . LEU A 1 193 ? 9.641 -9.039 16.885 1.00 91.44 193 LEU A CA 1
ATOM 1452 C C . LEU A 1 193 ? 9.231 -9.462 15.467 1.00 91.44 193 LEU A C 1
ATOM 1454 O O . LEU A 1 193 ? 8.683 -8.629 14.738 1.00 91.44 193 LEU A O 1
ATOM 1458 N N . PRO A 1 194 ? 9.399 -10.749 15.106 1.00 92.38 194 PRO A N 1
ATOM 1459 C CA . PRO A 1 194 ? 8.882 -11.272 13.849 1.00 92.38 194 PRO A CA 1
ATOM 1460 C C . PRO A 1 194 ? 7.355 -11.109 13.752 1.00 92.38 194 PRO A C 1
ATOM 1462 O O . PRO A 1 194 ? 6.663 -11.257 14.775 1.00 92.38 194 PRO A O 1
ATOM 1465 N N . PRO A 1 195 ? 6.802 -10.870 12.549 1.00 91.19 195 PRO A N 1
ATOM 1466 C CA . PRO A 1 195 ? 5.365 -10.706 12.332 1.00 91.19 195 PRO A CA 1
ATOM 1467 C C . PRO A 1 195 ? 4.501 -11.810 12.948 1.00 91.19 195 PRO A C 1
ATOM 1469 O O . PRO A 1 195 ? 3.458 -11.536 13.542 1.00 91.19 195 PRO A O 1
ATOM 1472 N N . GLU A 1 196 ? 4.934 -13.069 12.885 1.00 92.56 196 GLU A N 1
ATOM 1473 C CA . GLU A 1 196 ? 4.171 -14.209 13.397 1.00 92.56 196 GLU A CA 1
ATOM 1474 C C . GLU A 1 196 ? 4.036 -14.172 14.917 1.00 92.56 196 GLU A C 1
ATOM 1476 O O . GLU A 1 196 ? 2.998 -14.554 15.471 1.00 92.56 196 GLU A O 1
ATOM 1481 N N . VAL A 1 197 ? 5.082 -13.702 15.596 1.00 94.25 197 VAL A N 1
ATOM 1482 C CA . VAL A 1 197 ? 5.092 -13.528 17.048 1.00 94.25 197 VAL A CA 1
ATOM 1483 C C . VAL A 1 197 ? 4.191 -12.361 17.427 1.00 94.25 197 VAL A C 1
ATOM 1485 O O . VAL A 1 197 ? 3.384 -12.498 18.347 1.00 94.25 197 VAL A O 1
ATOM 1488 N N . LEU A 1 198 ? 4.266 -11.251 16.688 1.00 94.56 198 LEU A N 1
ATOM 1489 C CA . LEU A 1 198 ? 3.413 -10.085 16.904 1.00 94.56 198 LEU A CA 1
ATOM 1490 C C . LEU A 1 198 ? 1.929 -10.438 16.742 1.00 94.56 198 LEU A C 1
ATOM 1492 O O . LEU A 1 198 ? 1.134 -10.164 17.643 1.00 94.56 198 LEU A O 1
ATOM 1496 N N . VAL A 1 199 ? 1.561 -11.124 15.654 1.00 94.50 199 VAL A N 1
ATOM 1497 C CA . VAL A 1 199 ? 0.187 -11.595 15.422 1.00 94.50 199 VAL A CA 1
ATOM 1498 C C . VAL A 1 199 ? -0.280 -12.448 16.599 1.00 94.50 199 VAL A C 1
ATOM 1500 O O . VAL A 1 199 ? -1.319 -12.165 17.194 1.00 94.50 199 VAL A O 1
ATOM 1503 N N . ARG A 1 200 ? 0.499 -13.456 17.008 1.00 94.19 200 ARG A N 1
ATOM 1504 C CA . ARG A 1 200 ? 0.135 -14.317 18.146 1.00 94.19 200 ARG A CA 1
ATOM 1505 C C . ARG A 1 200 ? -0.01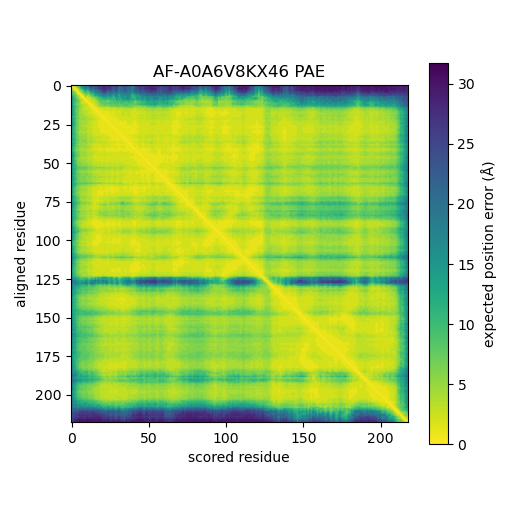0 -13.531 19.451 1.00 94.19 200 ARG A C 1
ATOM 1507 O O . ARG A 1 200 ? -0.959 -13.777 20.194 1.00 94.19 200 ARG A O 1
ATOM 1514 N N . ALA A 1 201 ? 0.878 -12.576 19.718 1.00 93.81 201 ALA A N 1
ATOM 1515 C CA . ALA A 1 201 ? 0.834 -11.742 20.917 1.00 93.81 201 ALA A CA 1
ATOM 1516 C C . ALA A 1 201 ? -0.415 -10.844 20.956 1.00 93.81 201 ALA A C 1
ATOM 1518 O O . ALA A 1 201 ? -1.085 -10.757 21.987 1.00 93.81 201 ALA A O 1
ATOM 1519 N N . VAL A 1 202 ? -0.777 -10.226 19.829 1.00 93.94 202 VAL A N 1
ATOM 1520 C CA . VAL A 1 202 ? -1.998 -9.414 19.711 1.00 93.94 202 VAL A CA 1
ATOM 1521 C C . VAL A 1 202 ? -3.248 -10.286 19.861 1.00 93.94 202 VAL A C 1
ATOM 1523 O O . VAL A 1 202 ? -4.176 -9.916 20.582 1.00 93.94 202 VAL A O 1
ATOM 1526 N N . PHE A 1 203 ? -3.267 -11.481 19.263 1.00 92.31 203 PHE A N 1
ATOM 1527 C CA . PHE A 1 203 ? -4.376 -12.428 19.418 1.00 92.31 203 PHE A CA 1
ATOM 1528 C C . PHE A 1 203 ? -4.525 -12.941 20.853 1.00 92.31 203 PHE A C 1
ATOM 1530 O O . PHE A 1 203 ? -5.651 -13.080 21.330 1.00 92.31 203 PHE A O 1
ATOM 1537 N N . ALA A 1 204 ? -3.424 -13.161 21.575 1.00 92.38 204 ALA A N 1
ATOM 1538 C CA . ALA A 1 204 ? -3.463 -13.538 22.988 1.00 92.38 204 ALA A CA 1
ATOM 1539 C C . ALA A 1 204 ? -4.109 -12.452 23.872 1.00 92.38 204 ALA A C 1
ATOM 1541 O O . ALA A 1 204 ? -4.653 -12.750 24.936 1.00 92.38 204 ALA A O 1
ATOM 1542 N N . ALA A 1 205 ? -4.102 -11.191 23.428 1.00 90.19 205 ALA A N 1
ATOM 1543 C CA . ALA A 1 205 ? -4.769 -10.087 24.111 1.00 90.19 205 ALA A CA 1
ATOM 1544 C C . ALA A 1 205 ? -6.267 -9.951 23.768 1.00 90.19 205 ALA A C 1
ATOM 1546 O O . ALA A 1 205 ? -6.955 -9.153 24.408 1.00 90.19 205 ALA A O 1
ATOM 1547 N N . ARG A 1 206 ? -6.798 -10.723 22.805 1.00 86.06 206 ARG A N 1
ATOM 1548 C CA . ARG A 1 206 ? -8.172 -10.581 22.283 1.00 86.06 206 ARG A CA 1
ATOM 1549 C C . ARG A 1 206 ? -9.244 -10.631 23.368 1.00 86.06 206 ARG A C 1
ATOM 1551 O O . ARG A 1 206 ? -10.165 -9.822 23.351 1.00 86.06 206 ARG A O 1
ATOM 1558 N N . ASP A 1 207 ? -9.111 -11.526 24.343 1.00 83.94 207 ASP A N 1
ATOM 1559 C CA . ASP A 1 207 ? -10.110 -11.680 25.412 1.00 83.94 207 ASP A CA 1
ATOM 1560 C C . ASP A 1 207 ? -10.150 -10.480 26.373 1.00 83.94 207 ASP A C 1
ATOM 1562 O O . ASP A 1 207 ? -11.109 -10.308 27.125 1.00 83.94 207 ASP A O 1
ATOM 1566 N N . ARG A 1 208 ? -9.121 -9.626 26.329 1.00 82.75 208 ARG A N 1
ATOM 1567 C CA . ARG A 1 208 ? -9.013 -8.384 27.102 1.00 82.75 208 ARG A CA 1
ATOM 1568 C C . ARG A 1 208 ? -9.369 -7.142 26.284 1.00 82.75 208 ARG A C 1
ATOM 1570 O O . ARG A 1 208 ? -9.368 -6.044 26.838 1.00 82.75 208 ARG A O 1
ATOM 1577 N N . MET A 1 209 ? -9.652 -7.289 24.990 1.00 82.38 209 MET A N 1
ATOM 1578 C CA . MET A 1 209 ? -10.072 -6.177 24.142 1.00 82.38 209 MET A CA 1
ATOM 1579 C C . MET A 1 209 ? -11.507 -5.748 24.484 1.00 82.38 209 MET A C 1
ATOM 1581 O O . MET A 1 209 ? -12.327 -6.575 24.899 1.00 82.38 209 MET A O 1
ATOM 1585 N N . PRO A 1 210 ? -11.835 -4.453 24.329 1.00 71.25 210 PRO A N 1
ATOM 1586 C CA . PRO A 1 210 ? -13.183 -3.959 24.573 1.00 71.25 210 PRO A CA 1
ATOM 1587 C C . PRO A 1 210 ? -14.174 -4.687 23.664 1.00 71.25 210 PRO A C 1
ATOM 1589 O O . PRO A 1 210 ? -14.088 -4.625 22.439 1.00 71.25 210 PRO A O 1
ATOM 1592 N N . ARG A 1 211 ? -15.138 -5.378 24.273 1.00 65.69 211 ARG A N 1
ATOM 1593 C CA . ARG A 1 211 ? -16.279 -5.909 23.532 1.00 65.69 211 ARG A CA 1
ATOM 1594 C C . ARG A 1 211 ? -17.237 -4.763 23.200 1.00 65.69 211 ARG A C 1
ATOM 1596 O O . ARG A 1 211 ? -17.389 -3.862 24.032 1.00 65.69 211 ARG A O 1
ATOM 1603 N N . PRO A 1 212 ? -17.913 -4.794 22.040 1.00 56.62 212 PRO A N 1
ATOM 1604 C CA . PRO A 1 212 ? -18.920 -3.795 21.729 1.00 56.62 212 PRO A CA 1
ATOM 1605 C C . PRO A 1 212 ? -19.979 -3.740 22.844 1.00 56.62 212 PRO A C 1
ATOM 1607 O O . PRO A 1 212 ? -20.362 -4.792 23.367 1.00 56.62 212 PRO A O 1
ATOM 1610 N N . PRO A 1 213 ? -20.471 -2.548 23.221 1.00 48.97 213 PRO A N 1
ATOM 1611 C CA . PRO A 1 213 ? -21.371 -2.377 24.365 1.00 48.97 213 PRO A CA 1
ATOM 1612 C C . PRO A 1 213 ? -22.664 -3.205 24.255 1.00 48.97 213 PRO A C 1
ATOM 1614 O O . PRO A 1 213 ? -23.179 -3.663 25.270 1.00 48.97 213 PRO A O 1
ATOM 1617 N N . TRP A 1 214 ? -23.135 -3.493 23.038 1.00 50.59 214 TRP A N 1
ATOM 1618 C CA . TRP A 1 214 ? -24.330 -4.306 22.775 1.00 50.59 214 TRP A CA 1
ATOM 1619 C C . TRP A 1 214 ? -24.123 -5.823 22.938 1.00 50.59 214 TRP A C 1
ATOM 1621 O O . TRP A 1 214 ? -25.088 -6.573 23.018 1.00 50.59 214 TRP A O 1
ATOM 1631 N N . SER A 1 215 ? -22.881 -6.304 23.046 1.00 51.00 215 SER A N 1
ATOM 1632 C CA . SER A 1 215 ? -22.588 -7.738 23.232 1.00 51.00 215 SER A CA 1
ATOM 1633 C C . SER A 1 215 ? -22.878 -8.263 24.647 1.00 51.00 215 SER A C 1
ATOM 1635 O O . SER A 1 215 ? -22.772 -9.465 24.885 1.00 51.00 215 SER A O 1
ATOM 1637 N N . ARG A 1 216 ? -23.225 -7.371 25.588 1.00 43.09 216 ARG A N 1
ATOM 1638 C CA . ARG A 1 216 ? -23.596 -7.707 26.974 1.00 43.09 216 ARG A CA 1
ATOM 1639 C C . ARG A 1 216 ? -25.106 -7.873 27.187 1.00 43.09 216 ARG A C 1
ATOM 1641 O O . ARG A 1 216 ? -25.504 -8.220 28.291 1.00 43.09 216 ARG A O 1
ATOM 1648 N N . CYS A 1 217 ? -25.930 -7.651 26.162 1.00 33.41 217 CYS A N 1
ATOM 1649 C CA . CYS A 1 217 ? -27.354 -7.977 26.197 1.00 33.41 217 CYS A CA 1
ATOM 1650 C C . CYS A 1 217 ? -27.542 -9.419 25.715 1.00 33.41 217 CYS A C 1
ATOM 1652 O O . CYS A 1 217 ? -27.849 -9.656 24.546 1.00 33.41 217 CYS A O 1
ATOM 1654 N N . ARG A 1 218 ? -27.288 -10.387 26.593 1.00 32.97 218 ARG A N 1
ATOM 1655 C CA . ARG A 1 218 ? -27.749 -11.762 26.426 1.00 32.97 218 ARG A CA 1
ATOM 1656 C C . ARG A 1 218 ? -28.047 -12.360 27.790 1.00 32.97 218 ARG A C 1
ATOM 1658 O O . ARG A 1 218 ? -27.261 -12.062 28.716 1.00 32.97 218 ARG A O 1
#

pLDDT: mean 88.63, std 13.33, range [29.22, 98.38]

Nearest PDB structures (foldseek):
  1j70-assembly1_A  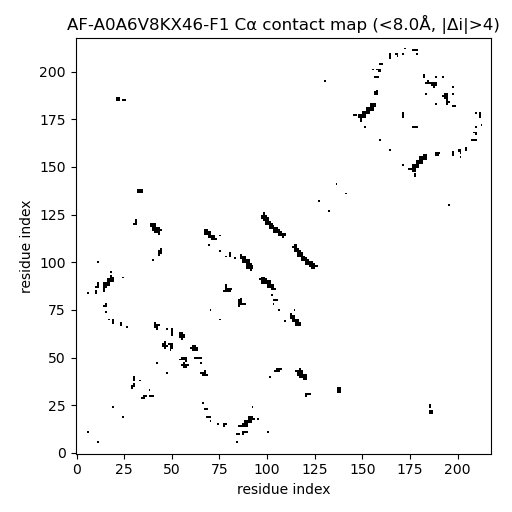TM=8.745E-01  e=1.632E-13  Saccharomyces cerevisiae
  1r6x-assembly1_A  TM=8.219E-01  e=1.428E-12  Saccharomyces cerevisiae
  8a8d-assembly1_A  TM=8.272E-01  e=1.405E-09  Methanothermococcus thermolithotrophicus DSM 2095
  8a8d-assembly1_B  TM=8.267E-01  e=5.366E-09  Methanothermococcus thermolithotrophicus DSM 2095
  8a8g-assembly1_A-2  TM=8.267E-01  e=8.387E-09  Methanothermococcus thermolithotrophicus DSM 2095

Mean predicted aligned error: 6.26 Å

Foldseek 3Di:
DPPPPDQPVVLVVLAAEDEFALVLVVLVLCLALCVPPPDQWFDAPQQVVCCVVPCAGNVRHRDHDHNWTKDFPVNVVQADLVDQSRHKYFYAHPVRHTFKIFNFNHWDDDDPRMIITIGGIGGDDPDDDDPPSVVPHGPVRVVVPADDDAEDEDEQLDQQDPVNQVVQLVVCVVRLHHYDYDYDQSARRPVRHHSVRSVVRNVVCVVSHHDRPVVPPD

Sequence (218 aa):
MSNGWVLPDEVLRDAPAYTPRAYELADLELLLSGAYTPLTGFLGRADLTALTRRGRLDDGTPWPVPVTLEIPGELVGGLELDNPLHRALVLTDAEGAPVAAVDVTDTWPTREGRYGVGGAVRRLGDGGHGPFQRLRRTPDEVRSLLPPGRVLGVVADRPLHRPQLAQIAHAARTLAAHLLILIPVAESGPDGLPPEVLVRAVFAARDRMPRPPWSRCR

Solvent-accessible surface area (backbone atoms only — not comparable to full-atom values): 12776 Å² total; per-residue (Å²): 132,82,81,81,80,75,75,56,70,67,42,64,69,75,31,55,73,45,62,60,54,57,68,44,47,42,51,47,51,33,41,77,44,50,68,44,62,88,50,57,44,33,48,32,70,62,30,51,54,29,28,77,75,69,48,13,35,66,91,61,50,80,46,94,72,92,53,64,41,74,44,58,44,79,60,54,80,68,46,38,62,93,36,85,75,40,15,45,37,36,32,25,44,99,87,64,50,65,42,30,35,30,49,38,71,38,75,45,82,73,51,94,67,28,24,36,39,7,24,47,52,44,80,70,42,93,75,81,86,66,88,63,54,94,73,70,64,39,58,66,58,47,58,75,70,52,73,91,76,49,70,44,78,43,81,46,61,57,65,62,48,73,70,57,39,51,50,53,38,47,51,31,58,77,64,65,26,47,84,41,81,43,68,68,64,62,54,55,27,94,86,68,44,48,36,71,56,41,53,51,44,43,57,72,35,51,90,70,48,70,69,61,82,72,76,70,77,120

Organism: NCBI:txid1076125

Secondary structure (DSSP, 8-state):
--------HHHHHHS-EE---HHHHHHHHHHHHTTTTT--EE--HHHHHHHHHHSB-TTS-B--S---EEEEHHHHTT--TT-TTT-EEEEE-TT--EEEEEEEEEEEEEETTEEEEEEEEEE-S----STTGGG---HHHHHHHSPSSEEEEEE-SS---HHHHHHHHHHHHHTTEEEEEE---SS--TT---HHHHHHHHHHTGGGSPPPGGGG--

=== Feature glossary ===
Key to the feature types in this record:

— What the protein is —

Primary structure: the covalent order of the twenty standard amino acids along the backbone. Two proteins with the same sequence will (almost always) fold to the same structure; two with 30% identity often share a fold but not the details.

Database cross-references. InterPro integrates a dozen domain/family signature databases into unified entries with residue-range hits. GO terms attach function/process/location labels with evidence codes. CATH codes position the fold in a four-level structural taxonomy. Organism is the NCBI-taxonomy species name.

— Where its atoms are —

The mmCIF block holds the 3D Cartesian coordinates of each backbone atom (N, Cα, C, O) in ångströms. mmCIF is the PDB's canonical archive format — a tagged-loop text representation of the atomic model.

Six rendered views show the 3D structure from the faces of a cube — i.e. along ±x, ±y, ±z. Rendering representation is drawn randomly per protein from cartoon (secondary-structure ribbons), sticks (backbone bonds), or molecular surface; coloring is either N→C rainbow (blue at the N-terminus through red at the C-terminus) or one color per chain.

— Local backbone conformation —

DSSP 8-state secondary structure assigns each residue one of H (α-helix), G (3₁₀-helix), I (π-helix), E (extended β-strand), B (isolated β-bridge), T (hydrogen-bonded turn), S (bend), or '-' (coil). The assignment is computed from backbone hydrogen-bond geometry via the Kabsch–Sander algorithm.

P-SEA three-state annotation labels each residue as helix, strand, or coil based purely on the geometry of the Cα trace. It serves as a fallback when the full backbone (and thus DSSP) is unavailable.

The φ/ψ torsion pair specifies the backbone conformation at each residue. φ rotates about the N–Cα bond, ψ about the Cα–C bond. Steric clashes forbid most of the (φ, ψ) plane — the allowed regions (α-helix basin, β-sheet basin, left-handed helix) are the Ramachandran-allowed regions.

— Global shape and packing —

The geometric summary reports three shape descriptors. Rg (radius of gyration) measures how spread out the Cα atoms are about their centre of mass; compact globular proteins have small Rg, elongated or unfolded ones large. Cα contacts (<8 Å, |i−j|>4) count long-range residue pairs in spatial proximity — high for tightly packed folds, near zero for rods or random coil. The bounding-box extents give the protein's footprint along x, y, z in Å.

Accessible surface area quantifies burial. A residue with SASA near zero is packed into the hydrophobic core; one with SASA >100 Å² sits on the surface. Computed here via the Shrake–Rupley numerical algorithm with a 1.4 Å probe.

Plot images: a contact map (which residues are close in 3D, as an N×N binary image), a Ramachandran scatter (backbone torsion angles, revealing secondary-structure composition at a glance), and — for AlphaFold structures — a PAE heatmap (pairwise prediction confidence).

— Structural neighborhood —

The Foldseek 3Di string encodes local tertiary geometry as a 20-letter alphabet — one character per residue — derived from the relative positions of nearby Cα atoms. Unlike the amino-acid sequence, 3Di is a direct function of the 3D structure, so two proteins with the same fold have similar 3Di strings even at low sequence identity.

Nearest PDB neighbors are the top structural matches found by Foldseek when searching this structure against the entire Protein Data Bank. Each hit reports a TM-score (0 to 1; >0.5 almost always implies the same fold) and an E-value. These are *structural* homologs — they may share no detectable sequence similarity.

— Confidence and disorder —

For AlphaFold models, the B-factor field carries pLDDT — the model's own estimate of local accuracy on a 0–100 scale. Regions with pLDDT<50 should be treated as essentially unmodeled; they often correspond to intrinsically disordered segments.

B-factor (Debye–Waller factor) reflects atomic displacement in the crystal lattice. It is an experimental observable (units Å²), not a prediction; low values mean the atom is pinned down, high values mean it moves or is heterogeneous across the crystal.

Predicted aligned error is AlphaFold's pairwise confidence. Unlike pLDDT (per-residue), PAE is per-residue-pair and captures whether two parts of the structure are correctly placed relative to each other. Units are ångströms of expected positional error.